Protein AF-A0A9Q8V821-F1 (afdb_monomer_lite)

Sequence (297 aa):
MNLADLRKEIVAWEASATIAFPRIRRYTLTFIDEVLPIWPILSVQQVYAAFMSHYGRLQLGIDDITPEYRIFSYILAIGSLLCHLRNPDEERIEEAHCGHWPIFDAYTRGPLDRIVQIQLLALEYLHSRYTGLNSEPRFMGLARNMQPGNYASWFHTVVLWTCFNLVWDHPGSAPLDLNPQNLPQPQKEYFTAEFGDNAWDKFVARAYNNQQYFNIRSGALMMDDAALLEDAGLDNAWIMHKAGPLDHLQDIAINTPHEPYPSVTLKVAREYVWRCERRLREIQRLDIVNRLFMQPQ

Structure (mmCIF, N/CA/C/O backbone):
data_AF-A0A9Q8V821-F1
#
_entry.id   AF-A0A9Q8V821-F1
#
loop_
_atom_site.group_PDB
_atom_site.id
_atom_site.type_symbol
_atom_site.label_atom_id
_atom_site.label_alt_id
_atom_site.label_comp_id
_atom_site.label_asym_id
_atom_site.label_entity_id
_atom_site.label_seq_id
_atom_site.pdbx_PDB_ins_code
_atom_site.Cartn_x
_atom_site.Cartn_y
_atom_site.Cartn_z
_atom_site.occupancy
_atom_site.B_iso_or_equiv
_atom_site.auth_seq_id
_atom_site.auth_comp_id
_atom_site.auth_asym_id
_atom_site.auth_atom_id
_atom_site.pdbx_PDB_model_num
ATOM 1 N N . MET A 1 1 ? -1.593 -12.095 17.544 1.00 87.00 1 MET A N 1
ATOM 2 C CA . MET A 1 1 ? -2.868 -11.874 16.837 1.00 87.00 1 MET A CA 1
ATOM 3 C C . MET A 1 1 ? -2.538 -11.702 15.372 1.00 87.00 1 MET A C 1
ATOM 5 O O . MET A 1 1 ? -1.619 -10.947 15.081 1.00 87.00 1 MET A O 1
ATOM 9 N N . ASN A 1 2 ? -3.216 -12.428 14.489 1.00 93.44 2 ASN A N 1
ATOM 10 C CA . ASN A 1 2 ? -3.035 -12.295 13.043 1.00 93.44 2 ASN A CA 1
ATOM 11 C C . ASN A 1 2 ? -4.192 -11.497 12.411 1.00 93.44 2 ASN A C 1
ATOM 13 O O . ASN A 1 2 ? -5.162 -11.136 13.081 1.00 93.44 2 ASN A O 1
ATOM 17 N N . LEU A 1 3 ? -4.091 -11.221 11.113 1.00 92.31 3 LEU A N 1
ATOM 18 C CA . LEU A 1 3 ? -5.065 -10.446 10.348 1.00 92.31 3 LEU A CA 1
ATOM 19 C C . LEU A 1 3 ? -6.481 -11.051 10.384 1.00 92.31 3 LEU A C 1
ATOM 21 O O . LEU A 1 3 ? -7.468 -10.322 10.491 1.00 92.31 3 LEU A O 1
ATOM 25 N N . ALA A 1 4 ? -6.590 -12.381 10.327 1.00 93.06 4 ALA A N 1
ATOM 26 C CA . ALA A 1 4 ? -7.875 -13.072 10.372 1.00 93.06 4 ALA A CA 1
ATOM 27 C C . ALA A 1 4 ? -8.534 -12.961 11.756 1.00 93.06 4 ALA A C 1
ATOM 29 O O . ALA A 1 4 ? -9.752 -12.797 11.839 1.00 93.06 4 ALA A O 1
ATOM 30 N N . ASP A 1 5 ? -7.739 -13.018 12.827 1.00 93.88 5 ASP A N 1
ATOM 31 C CA . ASP A 1 5 ? -8.200 -12.806 14.200 1.00 93.88 5 ASP A CA 1
ATOM 32 C C . ASP A 1 5 ? -8.701 -11.369 14.381 1.00 93.88 5 ASP A C 1
ATOM 34 O O . ASP A 1 5 ? -9.829 -11.166 14.822 1.00 93.88 5 ASP A O 1
ATOM 38 N N . LEU A 1 6 ? -7.919 -10.374 13.945 1.00 93.94 6 LEU A N 1
ATOM 39 C CA . LEU A 1 6 ? -8.296 -8.957 14.004 1.00 93.94 6 LEU A CA 1
ATOM 40 C C . LEU A 1 6 ? -9.630 -8.693 13.303 1.00 93.94 6 LEU A C 1
ATOM 42 O O . LEU A 1 6 ? -10.507 -8.010 13.835 1.00 93.94 6 LEU A O 1
ATOM 46 N N . ARG A 1 7 ? -9.794 -9.252 12.102 1.00 94.00 7 ARG A N 1
ATOM 47 C CA . ARG A 1 7 ? -11.035 -9.128 11.341 1.00 94.00 7 ARG A CA 1
ATOM 48 C C . ARG A 1 7 ? -12.221 -9.712 12.110 1.00 94.00 7 ARG A C 1
ATOM 50 O O . ARG A 1 7 ? -13.282 -9.093 12.148 1.00 94.00 7 ARG A O 1
ATOM 57 N N . LYS A 1 8 ? -12.059 -10.894 12.718 1.00 93.00 8 LYS A N 1
ATOM 58 C CA . LYS A 1 8 ? -13.113 -11.532 13.526 1.00 93.00 8 LYS A CA 1
ATOM 59 C C . LYS A 1 8 ? -13.482 -10.683 14.738 1.00 93.00 8 LYS A C 1
ATOM 61 O O . LYS A 1 8 ? -14.671 -10.480 14.958 1.00 93.00 8 LYS A O 1
ATOM 66 N N . GLU A 1 9 ? -12.494 -10.160 15.461 1.00 91.25 9 GLU A N 1
ATOM 67 C CA . GLU A 1 9 ? -12.697 -9.285 16.624 1.00 91.25 9 GLU A CA 1
ATOM 68 C C . GLU A 1 9 ? -13.521 -8.042 16.259 1.00 91.25 9 GLU A C 1
ATOM 70 O O . GLU A 1 9 ? -14.542 -7.755 16.881 1.00 91.25 9 GLU A O 1
ATOM 75 N N . ILE A 1 10 ? -13.148 -7.340 15.183 1.00 89.75 10 ILE A N 1
ATOM 76 C CA . ILE A 1 10 ? -13.851 -6.121 14.751 1.00 89.75 10 ILE A CA 1
ATOM 77 C C . ILE A 1 10 ? -15.278 -6.420 14.267 1.00 89.75 10 ILE A C 1
ATOM 79 O O . ILE A 1 10 ? -16.187 -5.623 14.502 1.00 89.75 10 ILE A O 1
ATOM 83 N N . VAL A 1 11 ? -15.501 -7.560 13.601 1.00 89.25 11 VAL A N 1
ATOM 84 C CA . VAL A 1 11 ? -16.847 -7.991 13.177 1.00 89.25 11 VAL A CA 1
ATOM 85 C C . VAL A 1 11 ? -17.722 -8.350 14.377 1.00 89.25 11 VAL A C 1
ATOM 87 O O . VAL A 1 11 ? -18.888 -7.957 14.408 1.00 89.25 11 VAL A O 1
ATOM 90 N N . ALA A 1 12 ? -17.169 -9.098 15.335 1.00 85.62 12 ALA A N 1
ATOM 91 C CA . ALA A 1 12 ? -17.878 -9.565 16.523 1.00 85.62 12 ALA A CA 1
ATOM 92 C C . ALA A 1 12 ? -18.243 -8.425 17.482 1.00 85.62 12 ALA A C 1
ATOM 94 O O . ALA A 1 12 ? -19.107 -8.602 18.339 1.00 85.62 12 ALA A O 1
ATOM 95 N N . TRP A 1 13 ? -17.614 -7.259 17.332 1.00 79.25 13 TRP A N 1
ATOM 96 C CA . TRP A 1 13 ? -17.868 -6.122 18.197 1.00 79.25 13 TRP A CA 1
ATOM 97 C C . TRP A 1 13 ? -19.287 -5.573 18.012 1.00 79.25 13 TRP A C 1
ATOM 99 O O . TRP A 1 13 ? -19.683 -5.125 16.924 1.00 79.25 13 TRP A O 1
ATOM 109 N N . GLU A 1 14 ? -20.054 -5.614 19.099 1.00 67.25 14 GLU A N 1
ATOM 110 C CA . GLU A 1 14 ? -21.417 -5.103 19.145 1.00 67.25 14 GLU A CA 1
ATOM 111 C C . GLU A 1 14 ? -21.427 -3.577 19.063 1.00 67.25 14 GLU A C 1
ATOM 113 O O . GLU A 1 14 ? -20.542 -2.886 19.576 1.00 67.25 14 GLU A O 1
ATOM 118 N N . ALA A 1 15 ? -22.439 -3.048 18.377 1.00 59.59 15 ALA A N 1
ATOM 119 C CA . ALA A 1 15 ? -22.568 -1.619 18.183 1.00 59.59 15 ALA A CA 1
ATOM 120 C C . ALA A 1 15 ? -22.713 -0.908 19.529 1.00 59.59 15 ALA A C 1
ATOM 122 O O . ALA A 1 15 ? -23.653 -1.166 20.280 1.00 59.59 15 ALA A O 1
ATOM 123 N N . SER A 1 16 ? -21.806 0.030 19.815 1.00 57.59 16 SER A N 1
ATOM 124 C CA . SER A 1 16 ? -22.110 1.039 20.823 1.00 57.59 16 SER A CA 1
ATOM 125 C C . SER A 1 16 ? -23.332 1.838 20.352 1.00 57.59 16 SER A C 1
ATOM 127 O O . SER A 1 16 ? -23.627 1.894 19.157 1.00 57.59 16 SER A O 1
ATOM 129 N N . ALA A 1 17 ? -24.060 2.469 21.274 1.00 52.59 17 ALA A N 1
ATOM 130 C CA . ALA A 1 17 ? -25.279 3.229 20.970 1.00 52.59 17 ALA A CA 1
ATOM 131 C C . ALA A 1 17 ? -25.062 4.454 20.044 1.00 52.59 17 ALA A C 1
ATOM 133 O O . ALA A 1 17 ? -25.971 5.266 19.867 1.00 52.59 17 ALA A O 1
ATOM 134 N N . THR A 1 18 ? -23.868 4.631 19.468 1.00 62.25 18 THR A N 1
ATOM 135 C CA . THR A 1 18 ? -23.554 5.714 18.540 1.00 62.25 18 THR A CA 1
ATOM 136 C C . THR A 1 18 ? -23.903 5.316 17.105 1.00 62.25 18 THR A C 1
ATOM 138 O O . THR A 1 18 ? -23.485 4.285 16.581 1.00 62.25 18 THR A O 1
ATOM 141 N N . ILE A 1 19 ? -24.630 6.201 16.422 1.00 62.78 19 ILE A N 1
ATOM 142 C CA . ILE A 1 19 ? -25.063 6.038 15.021 1.00 62.78 19 ILE A CA 1
ATOM 143 C C . ILE A 1 19 ? -23.863 5.853 14.063 1.00 62.78 19 ILE A C 1
ATOM 145 O O . ILE A 1 19 ? -23.998 5.262 12.996 1.00 62.78 19 ILE A O 1
ATOM 149 N N . ALA A 1 20 ? -22.667 6.307 14.452 1.00 69.94 20 ALA A N 1
ATOM 150 C CA . ALA A 1 20 ? -21.456 6.230 13.637 1.00 69.94 20 ALA A CA 1
ATOM 151 C C . ALA A 1 20 ? -20.717 4.878 13.703 1.00 69.94 20 ALA A C 1
ATOM 153 O O . ALA A 1 20 ? -19.880 4.613 12.838 1.00 69.94 20 ALA A O 1
ATOM 154 N N . PHE A 1 21 ? -20.988 4.016 14.693 1.00 79.31 21 PHE A N 1
ATOM 155 C CA . PHE A 1 21 ? -20.210 2.785 14.883 1.00 79.31 21 PHE A CA 1
ATOM 156 C C . PHE A 1 21 ? -20.262 1.815 13.686 1.00 79.31 21 PHE A C 1
ATOM 158 O O . PHE A 1 21 ? -19.201 1.331 13.282 1.00 79.31 21 PHE A O 1
ATOM 165 N N . PRO A 1 22 ? -21.424 1.553 13.048 1.00 82.25 22 PRO A N 1
ATOM 166 C CA . PRO A 1 22 ? -21.475 0.704 11.857 1.00 82.25 22 PRO A CA 1
ATOM 167 C C . PRO A 1 22 ? -20.574 1.203 10.719 1.00 82.25 22 PRO A C 1
ATOM 169 O O . PRO A 1 22 ? -19.933 0.388 10.055 1.00 82.25 22 PRO A O 1
ATOM 172 N N . ARG A 1 23 ? -20.473 2.528 10.535 1.00 80.62 23 ARG A N 1
ATOM 173 C CA . ARG A 1 23 ? -19.614 3.153 9.517 1.00 80.62 23 ARG A CA 1
ATOM 174 C C . ARG A 1 23 ? -18.138 3.017 9.862 1.00 80.62 23 ARG A C 1
ATOM 176 O O . ARG A 1 23 ? -17.369 2.555 9.028 1.00 80.62 23 ARG A O 1
ATOM 183 N N . ILE A 1 24 ? -17.760 3.336 11.103 1.00 84.75 24 ILE A N 1
ATOM 184 C CA . ILE A 1 24 ? -16.391 3.137 11.610 1.00 84.75 24 ILE A CA 1
ATOM 185 C C . ILE A 1 24 ? -15.957 1.692 11.362 1.00 84.75 24 ILE A C 1
ATOM 187 O O . ILE A 1 24 ? -14.923 1.455 10.744 1.00 84.75 24 ILE A O 1
ATOM 191 N N . ARG A 1 25 ? -16.794 0.727 11.759 1.00 88.00 25 ARG A N 1
ATOM 192 C CA . ARG A 1 25 ? -16.536 -0.698 11.546 1.00 88.00 25 ARG A CA 1
ATOM 193 C C . ARG A 1 25 ? -16.378 -1.031 10.062 1.00 88.00 25 ARG A C 1
ATOM 195 O O . ARG A 1 25 ? -15.414 -1.699 9.704 1.00 88.00 25 ARG A O 1
ATOM 202 N N . ARG A 1 26 ? -17.282 -0.559 9.194 1.00 88.00 26 ARG A N 1
ATOM 203 C CA . ARG A 1 26 ? -17.212 -0.786 7.738 1.00 88.00 26 ARG A CA 1
ATOM 204 C C . ARG A 1 26 ? -15.906 -0.255 7.144 1.00 88.00 26 ARG A C 1
ATOM 206 O O . ARG A 1 26 ? -15.221 -0.992 6.437 1.00 88.00 26 ARG A O 1
ATOM 213 N N . TYR A 1 27 ? -15.534 0.984 7.455 1.00 88.56 27 TYR A N 1
ATOM 214 C CA . TYR A 1 27 ? -14.316 1.605 6.931 1.00 88.56 27 TYR A CA 1
ATOM 215 C C . TYR A 1 27 ? -13.053 0.918 7.459 1.00 88.56 27 TYR A C 1
ATOM 217 O O . TYR A 1 27 ? -12.153 0.613 6.679 1.00 88.56 27 TYR A O 1
ATOM 225 N N . THR A 1 28 ? -13.004 0.585 8.753 1.00 91.06 28 THR A N 1
ATOM 226 C CA . THR A 1 28 ? -11.885 -0.179 9.320 1.00 91.06 28 THR A CA 1
ATOM 227 C C . THR A 1 28 ? -11.753 -1.558 8.670 1.00 91.06 28 THR A C 1
ATOM 229 O O . THR A 1 28 ? -10.648 -1.941 8.295 1.00 91.06 28 THR A O 1
ATOM 232 N N . LEU A 1 29 ? -12.854 -2.293 8.481 1.00 93.31 29 LEU A N 1
ATOM 233 C CA . LEU A 1 29 ? -12.824 -3.601 7.815 1.00 93.31 29 LEU A CA 1
ATOM 234 C C . LEU A 1 29 ? -12.368 -3.492 6.359 1.00 93.31 29 LEU A C 1
ATOM 236 O O . LEU A 1 29 ? -11.561 -4.299 5.916 1.00 93.31 29 LEU A O 1
ATOM 240 N N . THR A 1 30 ? -12.813 -2.461 5.644 1.00 91.56 30 THR A N 1
ATOM 241 C CA . THR A 1 30 ? -12.380 -2.192 4.264 1.00 91.56 30 THR A CA 1
ATOM 242 C C . THR A 1 30 ? -10.870 -1.955 4.202 1.00 91.56 30 THR A C 1
ATOM 244 O O . THR A 1 30 ? -10.175 -2.543 3.377 1.00 91.56 30 THR A O 1
ATOM 247 N N . PHE A 1 31 ? -10.326 -1.159 5.126 1.00 92.94 31 PHE A N 1
ATOM 248 C CA . PHE A 1 31 ? -8.881 -0.961 5.235 1.00 92.94 31 PHE A CA 1
ATOM 249 C C . PHE A 1 31 ? -8.133 -2.274 5.536 1.00 92.94 31 PHE A C 1
ATOM 251 O O . PHE A 1 31 ? -7.111 -2.560 4.913 1.00 92.94 31 PHE A O 1
ATOM 258 N N . ILE A 1 32 ? -8.639 -3.089 6.463 1.00 94.25 32 ILE A N 1
ATOM 259 C CA . ILE A 1 32 ? -8.035 -4.377 6.846 1.00 94.25 32 ILE A CA 1
ATOM 260 C C . ILE A 1 32 ? -8.034 -5.373 5.689 1.00 94.25 32 ILE A C 1
ATOM 262 O O . ILE A 1 32 ? -7.045 -6.075 5.499 1.00 94.25 32 ILE A O 1
ATOM 266 N N . ASP A 1 33 ? -9.125 -5.441 4.933 1.00 91.75 33 ASP A N 1
ATOM 267 C CA . ASP A 1 33 ? -9.301 -6.447 3.888 1.00 91.75 33 ASP A CA 1
ATOM 268 C C . ASP A 1 33 ? -8.560 -6.060 2.592 1.00 91.75 33 ASP A C 1
ATOM 270 O O . ASP A 1 33 ? -8.139 -6.936 1.833 1.00 91.75 33 ASP A O 1
ATOM 274 N N . GLU A 1 34 ? -8.359 -4.763 2.334 1.00 88.94 34 GLU A N 1
ATOM 275 C CA . GLU A 1 34 ? -7.875 -4.283 1.030 1.00 88.94 34 GLU A CA 1
ATOM 276 C C . GLU A 1 34 ? -6.549 -3.545 1.073 1.00 88.94 34 GLU A C 1
ATOM 278 O O . GLU A 1 34 ? -5.759 -3.649 0.138 1.00 88.94 34 GLU A O 1
ATOM 283 N N . VAL A 1 35 ? -6.294 -2.787 2.136 1.00 90.56 35 VAL A N 1
ATOM 284 C CA . VAL A 1 35 ? -5.100 -1.948 2.222 1.00 90.56 35 VAL A CA 1
ATOM 285 C C . VAL A 1 35 ? -3.999 -2.692 2.935 1.00 90.56 35 VAL A C 1
ATOM 287 O O . VAL A 1 35 ? -2.932 -2.891 2.367 1.00 90.56 35 VAL A O 1
ATOM 290 N N . LEU A 1 36 ? -4.268 -3.134 4.160 1.00 92.19 36 LEU A N 1
ATOM 291 C CA . LEU A 1 36 ? -3.271 -3.725 5.044 1.00 92.19 36 LEU A CA 1
ATOM 292 C C . LEU A 1 36 ? -2.519 -4.934 4.445 1.00 92.19 36 LEU A C 1
ATOM 294 O O . LEU A 1 36 ? -1.307 -5.010 4.641 1.00 92.19 36 LEU A O 1
ATOM 298 N N . PRO A 1 37 ? -3.153 -5.843 3.671 1.00 88.88 37 PRO A N 1
ATOM 299 C CA . PRO A 1 37 ? -2.464 -6.989 3.074 1.00 88.88 37 PRO A CA 1
ATOM 300 C C . PRO A 1 37 ? -1.569 -6.606 1.890 1.00 88.88 37 PRO A C 1
ATOM 302 O O . PRO A 1 37 ? -0.683 -7.371 1.519 1.00 88.88 37 PRO A O 1
ATOM 305 N N . ILE A 1 38 ? -1.837 -5.461 1.254 1.00 86.19 38 ILE A N 1
ATOM 306 C CA . ILE A 1 38 ? -1.097 -4.966 0.083 1.00 86.19 38 ILE A CA 1
ATOM 307 C C . ILE A 1 38 ? 0.001 -3.993 0.525 1.00 86.19 38 ILE A C 1
ATOM 309 O O . ILE A 1 38 ? 1.117 -4.020 0.008 1.00 86.19 38 ILE A O 1
ATOM 313 N N . TRP A 1 39 ? -0.319 -3.159 1.510 1.00 90.69 39 TRP A N 1
ATOM 314 C CA . TRP A 1 39 ? 0.517 -2.112 2.075 1.00 90.69 39 TRP A CA 1
ATOM 315 C C . TRP A 1 39 ? 0.624 -2.322 3.594 1.00 90.69 39 TRP A C 1
ATOM 317 O O . TRP A 1 39 ? -0.070 -1.638 4.356 1.00 90.69 39 TRP A O 1
ATOM 327 N N . PRO A 1 40 ? 1.480 -3.253 4.060 1.00 92.00 40 PRO A N 1
ATOM 328 C CA . PRO A 1 40 ? 1.655 -3.579 5.478 1.00 92.00 40 PRO A CA 1
ATOM 329 C C . PRO A 1 40 ? 2.453 -2.487 6.218 1.00 92.00 40 PRO A C 1
ATOM 331 O O . PRO A 1 40 ? 3.529 -2.711 6.765 1.00 92.00 40 PRO A O 1
ATOM 334 N N . ILE A 1 41 ? 1.917 -1.263 6.214 1.00 91.50 41 ILE A N 1
ATOM 335 C CA . ILE A 1 41 ? 2.483 -0.073 6.864 1.00 91.50 41 ILE A CA 1
ATOM 336 C C . ILE A 1 41 ? 2.295 -0.159 8.382 1.00 91.50 41 ILE A C 1
ATOM 338 O O . ILE A 1 41 ? 3.109 0.362 9.138 1.00 91.50 41 ILE A O 1
ATOM 342 N N . LEU A 1 42 ? 1.227 -0.816 8.837 1.00 92.94 42 LEU A N 1
ATOM 343 C CA . LEU A 1 42 ? 0.860 -0.963 10.244 1.00 92.94 42 LEU A CA 1
ATOM 344 C C . LEU A 1 42 ? 0.870 -2.435 10.638 1.00 92.94 42 LEU A C 1
ATOM 346 O O . LEU A 1 42 ? 0.522 -3.294 9.831 1.00 92.94 42 LEU A O 1
ATOM 350 N N . SER A 1 43 ? 1.243 -2.725 11.880 1.00 91.88 43 SER A N 1
ATOM 351 C CA . SER A 1 43 ? 1.057 -4.064 12.427 1.00 91.88 43 SER A CA 1
ATOM 352 C C . SER A 1 43 ? -0.423 -4.290 12.745 1.00 91.88 43 SER A C 1
ATOM 354 O O . SER A 1 43 ? -1.173 -3.357 13.053 1.00 91.88 43 SER A O 1
ATOM 356 N N . VAL A 1 44 ? -0.856 -5.544 12.720 1.00 92.12 44 VAL A N 1
ATOM 357 C CA . VAL A 1 44 ? -2.194 -5.980 13.135 1.00 92.12 44 VAL A CA 1
ATOM 358 C C . VAL A 1 44 ? -2.497 -5.499 14.558 1.00 92.12 44 VAL A C 1
ATOM 360 O O . VAL A 1 44 ? -3.600 -5.033 14.848 1.00 92.12 44 VAL A O 1
ATOM 363 N N . GLN A 1 45 ? -1.494 -5.530 15.440 1.00 89.56 45 GLN A N 1
ATOM 364 C CA . GLN A 1 45 ? -1.628 -5.033 16.807 1.00 89.56 45 GLN A CA 1
ATOM 365 C C . GLN A 1 45 ? -1.817 -3.510 16.865 1.00 89.56 45 GLN A C 1
ATOM 367 O O . GLN A 1 45 ? -2.610 -3.034 17.677 1.00 89.56 45 GLN A O 1
ATOM 372 N N . GLN A 1 46 ? -1.119 -2.745 16.018 1.00 91.12 46 GLN A N 1
ATOM 373 C CA . GLN A 1 46 ? -1.295 -1.291 15.933 1.00 91.12 46 GLN A CA 1
ATOM 374 C C . GLN A 1 46 ? -2.714 -0.936 15.478 1.00 91.12 46 GLN A C 1
ATOM 376 O O . GLN A 1 46 ? -3.338 -0.058 16.073 1.00 91.12 46 GLN A O 1
ATOM 381 N N . VAL A 1 47 ? -3.249 -1.645 14.479 1.00 91.75 47 VAL A N 1
ATOM 382 C CA . VAL A 1 47 ? -4.623 -1.432 13.992 1.00 91.75 47 VAL A CA 1
ATOM 383 C C . VAL A 1 47 ? -5.644 -1.731 15.085 1.00 91.75 47 VAL A C 1
ATOM 385 O O . VAL A 1 47 ? -6.529 -0.914 15.335 1.00 91.75 47 VAL A O 1
ATOM 388 N N . TYR A 1 48 ? -5.490 -2.856 15.785 1.00 90.12 48 TYR A N 1
ATOM 389 C CA . TYR A 1 48 ? -6.356 -3.203 16.909 1.00 90.12 48 TYR A CA 1
ATOM 390 C C . TYR A 1 48 ? -6.312 -2.158 18.023 1.00 90.12 48 TYR A C 1
ATOM 392 O O . TYR A 1 48 ? -7.355 -1.684 18.464 1.00 90.12 48 TYR A O 1
ATOM 400 N N . ALA A 1 49 ? -5.114 -1.760 18.458 1.00 87.06 49 ALA A N 1
ATOM 401 C CA . ALA A 1 49 ? -4.946 -0.782 19.527 1.00 87.06 49 ALA A CA 1
ATOM 402 C C . ALA A 1 49 ? -5.559 0.578 19.159 1.00 87.06 49 ALA A C 1
ATOM 404 O O . ALA A 1 49 ? -6.253 1.181 19.981 1.00 87.06 49 ALA A O 1
ATOM 405 N N . ALA A 1 50 ? -5.352 1.032 17.920 1.00 86.12 50 ALA A N 1
ATOM 406 C CA . ALA A 1 50 ? -5.924 2.270 17.406 1.00 86.12 50 ALA A CA 1
ATOM 407 C C . ALA A 1 50 ? -7.459 2.203 17.367 1.00 86.12 50 ALA A C 1
ATOM 409 O O . ALA A 1 50 ? -8.124 3.110 17.872 1.00 86.12 50 ALA A O 1
ATOM 410 N N . PHE A 1 51 ? -8.023 1.105 16.848 1.00 86.94 51 PHE A N 1
ATOM 411 C CA . PHE A 1 51 ? -9.469 0.883 16.834 1.00 86.94 51 PHE A CA 1
ATOM 412 C C . PHE A 1 51 ? -10.037 0.905 18.253 1.00 86.94 51 PHE A C 1
ATOM 414 O O . PHE A 1 51 ? -10.881 1.742 18.555 1.00 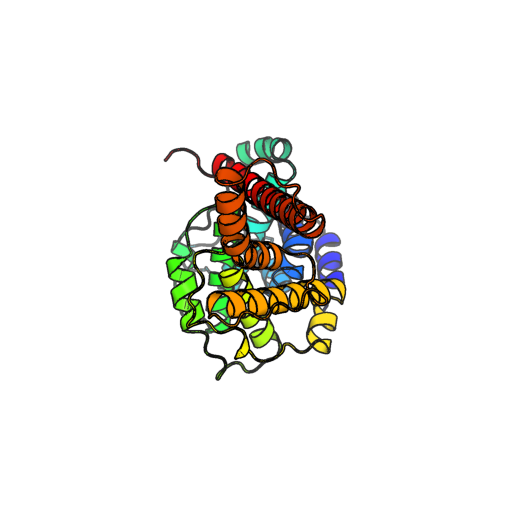86.94 51 PHE A O 1
ATOM 421 N N . MET A 1 52 ? -9.514 0.063 19.148 1.00 84.44 52 MET A N 1
ATOM 422 C CA . MET A 1 52 ? -9.993 -0.090 20.525 1.00 84.44 52 MET A CA 1
ATOM 423 C C . MET A 1 52 ? -9.929 1.198 21.347 1.00 84.44 52 MET A C 1
ATOM 425 O O . MET A 1 52 ? -10.799 1.443 22.182 1.00 84.44 52 MET A O 1
ATOM 429 N N . SER A 1 53 ? -8.926 2.037 21.099 1.00 81.50 53 SER A N 1
ATOM 430 C CA . SER A 1 53 ? -8.737 3.287 21.839 1.00 81.50 53 SER A CA 1
ATOM 431 C C . SER A 1 53 ? -9.668 4.409 21.368 1.00 81.50 53 SER A C 1
ATOM 433 O O . SER A 1 53 ? -9.985 5.310 22.151 1.00 81.50 53 SER A O 1
ATOM 435 N N . HIS A 1 54 ? -10.116 4.374 20.105 1.00 78.25 54 HIS A N 1
ATOM 436 C CA . HIS A 1 54 ? -10.715 5.544 19.454 1.00 78.25 54 HIS A CA 1
ATOM 437 C C . HIS A 1 54 ? -12.060 5.306 18.754 1.00 78.25 54 HIS A C 1
ATOM 439 O O . HIS A 1 54 ? -12.716 6.285 18.407 1.00 78.25 54 HIS A O 1
ATOM 445 N N . TYR A 1 55 ? -12.557 4.069 18.637 1.00 76.38 55 TYR A N 1
ATOM 446 C CA . TYR A 1 55 ? -13.847 3.786 17.983 1.00 76.38 55 TYR A CA 1
ATOM 447 C C . TYR A 1 55 ? -15.043 4.542 18.598 1.00 76.38 55 TYR A C 1
ATOM 449 O O . TYR A 1 55 ? -16.014 4.837 17.908 1.00 76.38 55 TYR A O 1
ATOM 457 N N . GLY A 1 56 ? -14.987 4.856 19.897 1.00 70.94 56 GLY A N 1
ATOM 458 C CA . GLY A 1 56 ? -16.012 5.631 20.608 1.00 70.94 56 GLY A CA 1
ATOM 459 C C . GLY A 1 56 ? -15.732 7.136 20.697 1.00 70.94 56 GLY A C 1
ATOM 460 O O . GLY A 1 56 ? -16.533 7.865 21.276 1.00 70.94 56 GLY A O 1
ATOM 461 N N . ARG A 1 57 ? -14.597 7.612 20.171 1.00 67.69 57 ARG A N 1
ATOM 462 C CA . ARG A 1 57 ? -14.111 8.992 20.323 1.00 67.69 57 ARG A CA 1
ATOM 463 C C . ARG A 1 57 ? -14.045 9.674 18.959 1.00 67.69 57 ARG A C 1
ATOM 465 O O . ARG A 1 57 ? -12.997 9.731 18.332 1.00 67.69 57 ARG A O 1
ATOM 472 N N . LEU A 1 58 ? -15.191 10.183 18.509 1.00 60.66 58 LEU A N 1
ATOM 473 C CA . LEU A 1 58 ? -15.342 10.820 17.193 1.00 60.66 58 LEU A CA 1
ATOM 474 C C . LEU A 1 58 ? -14.782 12.251 17.133 1.00 60.66 58 LEU A C 1
ATOM 476 O O . LEU A 1 58 ? -14.586 12.782 16.046 1.00 60.66 58 LEU A O 1
ATOM 480 N N . GLN A 1 59 ? -14.550 12.893 18.280 1.00 60.53 59 GLN A N 1
ATOM 481 C CA . GLN A 1 59 ? -13.999 14.244 18.365 1.00 60.53 59 GLN A CA 1
ATOM 482 C C . GLN A 1 59 ? -13.012 14.308 19.531 1.00 60.53 59 GLN A C 1
ATOM 484 O O . GLN A 1 59 ? -13.389 14.080 20.680 1.00 60.53 59 GLN A O 1
ATOM 489 N N . LEU A 1 60 ? -11.750 14.603 19.225 1.00 54.97 60 LEU A N 1
ATOM 490 C CA . LEU A 1 60 ? -10.734 14.971 20.210 1.00 54.97 60 LEU A CA 1
ATOM 491 C C . LEU A 1 60 ? -10.412 16.459 20.064 1.00 54.97 60 LEU A C 1
ATOM 493 O O . LEU A 1 60 ? -10.458 17.002 18.957 1.00 54.97 60 LEU A O 1
ATOM 497 N N . GLY A 1 61 ? -10.074 17.111 21.178 1.00 55.81 61 GLY A N 1
ATOM 498 C CA . GLY A 1 61 ? -9.477 18.443 21.142 1.00 55.81 61 GLY A CA 1
ATOM 499 C C . GLY A 1 61 ? -8.131 18.413 20.412 1.00 55.81 61 GLY A C 1
ATOM 500 O O . GLY A 1 61 ? -7.458 17.383 20.378 1.00 55.81 61 GLY A O 1
ATOM 501 N N . ILE A 1 62 ? -7.727 19.543 19.824 1.00 59.12 62 ILE A N 1
ATOM 502 C CA . ILE A 1 62 ? -6.455 19.665 19.083 1.00 59.12 62 ILE A CA 1
ATOM 503 C C . ILE A 1 62 ? -5.249 19.330 19.983 1.00 59.12 62 ILE A C 1
ATOM 505 O O . ILE A 1 62 ? -4.248 18.801 19.510 1.00 59.12 62 ILE A O 1
ATOM 509 N N . ASP A 1 63 ? -5.354 19.555 21.289 1.00 57.88 63 ASP A N 1
ATOM 510 C CA . ASP A 1 63 ? -4.264 19.286 22.230 1.00 57.88 63 ASP A CA 1
ATOM 511 C C . ASP A 1 63 ? -4.132 17.795 22.619 1.00 57.88 63 ASP A C 1
ATOM 513 O O . ASP A 1 63 ? -3.101 17.394 23.153 1.00 57.88 63 ASP A O 1
ATOM 517 N N . ASP A 1 64 ? -5.116 16.948 22.281 1.00 64.94 64 ASP A N 1
ATOM 518 C CA . ASP A 1 64 ? -5.191 15.530 22.686 1.00 64.94 64 ASP A CA 1
ATOM 519 C C . ASP A 1 64 ? -4.880 14.541 21.542 1.00 64.94 64 ASP A C 1
ATOM 521 O O . ASP A 1 64 ? -5.173 13.343 21.621 1.00 64.94 64 ASP A O 1
ATOM 525 N N . ILE A 1 65 ? -4.305 15.024 20.437 1.00 72.12 65 ILE A N 1
ATOM 526 C CA . ILE A 1 65 ? -4.054 14.206 19.246 1.00 72.12 65 ILE A CA 1
ATOM 527 C C . ILE A 1 65 ? -2.834 13.301 19.462 1.00 72.12 65 ILE A C 1
ATOM 529 O O . ILE A 1 65 ? -1.692 13.685 19.178 1.00 72.12 65 ILE A O 1
ATOM 533 N N . THR A 1 66 ? -3.087 12.052 19.844 1.00 77.75 66 THR A N 1
ATOM 534 C CA . THR A 1 66 ? -2.058 11.010 19.915 1.00 77.75 66 THR A CA 1
ATOM 535 C C . THR A 1 66 ? -1.708 10.436 18.531 1.00 77.75 66 THR A C 1
ATOM 537 O O . THR A 1 66 ? -2.500 10.543 17.585 1.00 77.75 66 THR A O 1
ATOM 540 N N . PRO A 1 67 ? -0.531 9.805 18.366 1.00 78.06 67 PRO A N 1
ATOM 541 C CA . PRO A 1 67 ? -0.171 9.113 17.127 1.00 78.06 67 PRO A CA 1
ATOM 542 C C . PRO A 1 67 ? -1.155 7.995 16.760 1.00 78.06 67 PRO A C 1
ATOM 544 O O . PRO A 1 67 ? -1.487 7.822 15.589 1.00 78.06 67 PRO A O 1
ATOM 547 N N . GLU A 1 68 ? -1.676 7.280 17.755 1.00 81.56 68 GLU A N 1
ATOM 548 C CA . GLU A 1 68 ? -2.664 6.211 17.589 1.00 81.56 68 GLU A CA 1
ATOM 549 C C . GLU A 1 68 ? -3.982 6.751 17.031 1.00 81.56 68 GLU A C 1
ATOM 551 O O . GLU A 1 68 ? -4.574 6.132 16.146 1.00 81.56 68 GLU A O 1
ATOM 556 N N . TYR A 1 69 ? -4.411 7.938 17.473 1.00 82.50 69 TYR A N 1
ATOM 557 C CA . TYR A 1 69 ? -5.591 8.595 16.917 1.00 82.50 69 TYR A CA 1
ATOM 558 C C . TYR A 1 69 ? -5.384 9.012 15.457 1.00 82.50 69 TYR A C 1
ATOM 560 O O . TYR A 1 69 ? -6.301 8.910 14.640 1.00 82.50 69 TYR A O 1
ATOM 568 N N . ARG A 1 70 ? -4.173 9.453 15.096 1.00 80.19 70 ARG A N 1
ATOM 569 C CA . ARG A 1 70 ? -3.832 9.789 13.701 1.00 80.19 70 ARG A CA 1
ATOM 570 C C . ARG A 1 70 ? -3.873 8.550 12.818 1.00 80.19 70 ARG A C 1
ATOM 572 O O . ARG A 1 70 ? -4.480 8.589 11.753 1.00 80.19 70 ARG A O 1
ATOM 579 N N . ILE A 1 71 ? -3.280 7.449 13.282 1.00 86.19 71 ILE A N 1
ATOM 580 C CA . ILE A 1 71 ? -3.355 6.143 12.616 1.00 86.19 71 ILE A CA 1
ATOM 581 C C . ILE A 1 71 ? -4.821 5.743 12.424 1.00 86.19 71 ILE A C 1
ATOM 583 O O . ILE A 1 71 ? -5.224 5.428 11.307 1.00 86.19 71 ILE A O 1
ATOM 587 N N . PHE A 1 72 ? -5.629 5.819 13.483 1.00 86.69 72 PHE A N 1
ATOM 588 C CA . PHE A 1 72 ? -7.059 5.525 13.424 1.00 86.69 72 PHE A CA 1
ATOM 589 C C . PHE A 1 72 ? -7.790 6.393 12.390 1.00 86.69 72 PHE A C 1
ATOM 591 O O . PHE A 1 72 ? -8.534 5.875 11.561 1.00 86.69 72 PHE A O 1
ATOM 598 N N . SER A 1 73 ? -7.523 7.699 12.378 1.00 83.31 73 SER A N 1
ATOM 599 C CA . SER A 1 73 ? -8.124 8.640 11.427 1.00 83.31 73 SER A CA 1
ATOM 600 C C . SER A 1 73 ? -7.752 8.310 9.978 1.00 83.31 73 SER A C 1
ATOM 602 O O . SER A 1 73 ? -8.627 8.301 9.115 1.00 83.31 73 SER A O 1
ATOM 604 N N . TYR A 1 74 ? -6.488 7.964 9.704 1.00 86.00 74 TYR A N 1
ATOM 605 C CA . TYR A 1 74 ? -6.055 7.523 8.372 1.00 86.00 74 TYR A CA 1
ATOM 606 C C . TYR A 1 74 ? -6.693 6.197 7.951 1.00 86.00 74 TYR A C 1
ATOM 608 O O . TYR A 1 74 ? -7.106 6.068 6.800 1.00 86.00 74 TYR A O 1
ATOM 616 N N . ILE A 1 75 ? -6.816 5.231 8.870 1.00 89.25 75 ILE A N 1
ATOM 617 C CA . ILE A 1 75 ? -7.520 3.964 8.617 1.00 89.25 75 ILE A CA 1
ATOM 618 C C . ILE A 1 75 ? -8.953 4.249 8.155 1.00 89.25 75 ILE A C 1
ATOM 620 O O . ILE A 1 75 ? -9.394 3.706 7.141 1.00 89.25 75 ILE A O 1
ATOM 624 N N . LEU A 1 76 ? -9.671 5.125 8.867 1.00 86.38 76 LEU A N 1
ATOM 625 C CA . LEU A 1 76 ? -11.043 5.485 8.514 1.00 86.38 76 LEU A CA 1
ATOM 626 C C . LEU A 1 76 ? -11.129 6.257 7.203 1.00 86.38 76 LEU A C 1
ATOM 628 O O . LEU A 1 76 ? -11.985 5.942 6.383 1.00 86.38 76 LEU A O 1
ATOM 632 N N . ALA A 1 77 ? -10.254 7.235 6.986 1.00 80.38 77 ALA A N 1
ATOM 633 C CA . ALA A 1 77 ? -10.273 8.042 5.775 1.00 80.38 77 ALA A CA 1
ATOM 634 C C . ALA A 1 77 ? -9.998 7.192 4.527 1.00 80.38 77 ALA A C 1
ATOM 636 O O . ALA A 1 77 ? -10.781 7.217 3.582 1.00 80.38 77 ALA A O 1
ATOM 637 N N . ILE A 1 78 ? -8.948 6.365 4.545 1.00 85.56 78 ILE A N 1
ATOM 638 C CA . ILE A 1 78 ? -8.618 5.477 3.421 1.00 85.56 78 ILE A CA 1
ATOM 639 C C . ILE A 1 78 ? -9.719 4.427 3.217 1.00 85.56 78 ILE A C 1
ATOM 641 O O . ILE A 1 78 ? -10.148 4.198 2.088 1.00 85.56 78 ILE A O 1
ATOM 645 N N . GLY A 1 79 ? -10.214 3.811 4.296 1.00 87.06 79 GLY A N 1
ATOM 646 C CA . GLY A 1 79 ? -11.314 2.848 4.218 1.00 87.06 79 GLY A CA 1
ATOM 647 C C . GLY A 1 79 ? -12.598 3.457 3.649 1.00 87.06 79 GLY A C 1
ATOM 648 O O . GLY A 1 79 ? -13.265 2.833 2.825 1.00 87.06 79 GLY A O 1
ATOM 649 N N . SER A 1 80 ? -12.912 4.696 4.033 1.00 82.12 80 SER A N 1
ATOM 650 C CA . SER A 1 80 ? -14.032 5.467 3.490 1.00 82.12 80 SER A CA 1
ATOM 651 C C . SER A 1 80 ? -13.859 5.712 1.995 1.00 82.12 80 SER A C 1
ATOM 653 O O . SER A 1 80 ? -14.772 5.406 1.232 1.00 82.12 80 SER A O 1
ATOM 655 N N . LEU A 1 81 ? -12.689 6.191 1.555 1.00 78.00 81 LEU A N 1
ATOM 656 C CA . LEU A 1 81 ? -12.397 6.415 0.133 1.00 78.00 81 LEU A CA 1
ATOM 657 C C . LEU A 1 81 ? -12.606 5.149 -0.703 1.00 78.00 81 LEU A C 1
ATOM 659 O O . LEU A 1 81 ? -13.235 5.204 -1.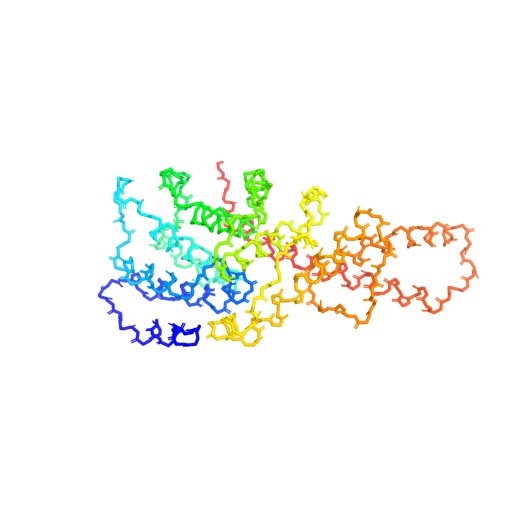757 1.00 78.00 81 LEU A O 1
ATOM 663 N N . LEU A 1 82 ? -12.127 4.001 -0.219 1.00 79.31 82 LEU A N 1
ATOM 664 C CA . LEU A 1 82 ? -12.299 2.719 -0.904 1.00 79.31 82 LEU A CA 1
ATOM 665 C C . LEU A 1 82 ? -13.765 2.266 -0.967 1.00 79.31 82 LEU A C 1
ATOM 667 O O . LEU A 1 82 ? -14.185 1.705 -1.981 1.00 79.31 82 LEU A O 1
ATOM 671 N N . CYS A 1 83 ? -14.563 2.544 0.068 1.00 81.00 83 CYS A N 1
ATOM 672 C CA . CYS A 1 83 ? -16.008 2.299 0.024 1.00 81.00 83 CYS A CA 1
ATOM 673 C C . CYS A 1 83 ? -16.689 3.157 -1.055 1.00 81.00 83 CYS A C 1
ATOM 675 O O . CYS A 1 83 ? -17.427 2.619 -1.882 1.00 81.00 83 CYS A O 1
ATOM 677 N N . HIS A 1 84 ? -16.375 4.458 -1.112 1.00 73.69 84 HIS A N 1
ATOM 678 C CA . HIS A 1 84 ? -16.927 5.382 -2.115 1.00 73.69 84 HIS A CA 1
ATOM 679 C C . HIS A 1 84 ? -16.520 4.984 -3.541 1.00 73.69 84 HIS A C 1
ATOM 681 O O . HIS A 1 84 ? -17.322 5.056 -4.467 1.00 73.69 84 HIS A O 1
ATOM 687 N N . LEU A 1 85 ? -15.286 4.505 -3.711 1.00 67.81 85 LEU A N 1
ATOM 688 C CA . LEU A 1 85 ? -14.758 3.981 -4.972 1.00 67.81 85 LEU A CA 1
ATOM 689 C C . LEU A 1 85 ? -15.561 2.801 -5.529 1.00 67.81 85 LEU A C 1
ATOM 691 O O . LEU A 1 85 ? -15.632 2.619 -6.745 1.00 67.81 85 LEU A O 1
ATOM 695 N N . ARG A 1 86 ? -16.128 1.974 -4.647 1.00 72.00 86 ARG A N 1
ATOM 696 C CA . ARG A 1 86 ? -16.909 0.793 -5.028 1.00 72.00 86 ARG A CA 1
ATOM 697 C C . ARG A 1 86 ? -18.363 1.139 -5.307 1.00 72.00 86 ARG A C 1
ATOM 699 O O . ARG A 1 86 ? -18.883 0.711 -6.332 1.00 72.00 86 ARG A O 1
ATOM 706 N N . ASN A 1 87 ? -18.977 1.921 -4.419 1.00 70.00 87 ASN A N 1
ATOM 707 C CA . ASN A 1 87 ? -20.402 2.243 -4.452 1.00 70.00 87 ASN A CA 1
ATOM 708 C C . ASN A 1 87 ? -20.623 3.762 -4.300 1.00 70.00 87 ASN A C 1
ATOM 710 O O . ASN A 1 87 ? -21.061 4.219 -3.241 1.00 70.00 87 ASN A O 1
ATOM 714 N N . PRO A 1 88 ? -20.354 4.562 -5.349 1.00 62.03 88 PRO A N 1
ATOM 715 C CA . PRO A 1 88 ? -20.455 6.021 -5.271 1.00 62.03 88 PRO A CA 1
ATOM 716 C C . PRO A 1 88 ? -21.881 6.524 -4.973 1.00 62.03 88 PRO A C 1
ATOM 718 O O . PRO A 1 88 ? -22.046 7.576 -4.359 1.00 62.03 88 PRO A O 1
ATOM 721 N N . ASP A 1 89 ? -22.916 5.771 -5.360 1.00 57.56 89 ASP A N 1
ATOM 722 C CA . ASP A 1 89 ? -24.319 6.147 -5.130 1.00 57.56 89 ASP A CA 1
ATOM 723 C C . ASP A 1 89 ? -24.791 5.889 -3.687 1.00 57.56 89 ASP A C 1
ATOM 725 O O . ASP A 1 89 ? -25.649 6.610 -3.179 1.00 57.56 89 ASP A O 1
ATOM 729 N N . GLU A 1 90 ? -24.226 4.882 -3.014 1.00 60.81 90 GLU A N 1
ATOM 730 C CA . GLU A 1 90 ? -24.596 4.496 -1.645 1.00 60.81 90 GLU A CA 1
ATOM 731 C C . GLU A 1 90 ? -24.021 5.488 -0.623 1.00 60.81 90 GLU A C 1
ATOM 733 O O . GLU A 1 90 ? -24.699 5.886 0.324 1.00 60.81 90 GLU A O 1
ATOM 738 N N . GLU A 1 91 ? -22.802 5.974 -0.866 1.00 58.03 91 GLU A N 1
ATOM 739 C CA . GLU A 1 91 ? -22.135 6.929 0.022 1.00 58.03 91 GLU A CA 1
ATOM 740 C C . GLU A 1 91 ? -22.583 8.382 -0.203 1.00 58.03 91 GLU A C 1
ATOM 742 O O . GLU A 1 91 ? -22.581 9.155 0.747 1.00 58.03 91 GLU A O 1
ATOM 747 N N . ARG A 1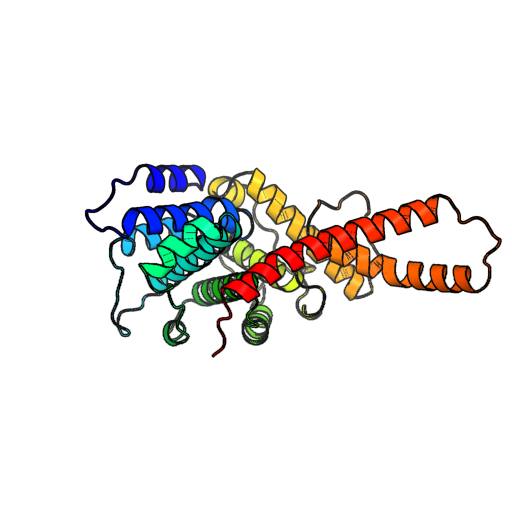 92 ? -23.081 8.765 -1.390 1.00 51.91 92 ARG A N 1
ATOM 748 C CA . ARG A 1 92 ? -23.679 10.101 -1.618 1.00 51.91 92 ARG A CA 1
ATOM 749 C C . ARG A 1 92 ? -24.852 10.402 -0.677 1.00 51.91 92 ARG A C 1
ATOM 751 O O . ARG A 1 92 ? -25.073 11.549 -0.289 1.00 51.91 92 ARG A O 1
ATOM 758 N N . ILE A 1 93 ? -25.610 9.366 -0.317 1.00 49.00 93 ILE A N 1
ATOM 759 C CA . ILE A 1 93 ? -26.706 9.452 0.656 1.00 49.00 93 ILE A CA 1
ATOM 760 C C . ILE A 1 93 ? -26.142 9.624 2.078 1.00 49.00 93 ILE A C 1
ATOM 762 O O . ILE A 1 93 ? -26.731 10.334 2.890 1.00 49.00 93 ILE A O 1
ATOM 766 N N . GLU A 1 94 ? -24.979 9.040 2.380 1.00 48.12 94 GLU A N 1
ATOM 767 C CA . GLU A 1 94 ? -24.310 9.162 3.680 1.00 48.12 94 GLU A CA 1
ATOM 768 C C . GLU A 1 94 ? -23.520 10.480 3.848 1.00 48.12 94 GLU A C 1
ATOM 770 O O . GLU A 1 94 ? -23.525 11.050 4.943 1.00 48.12 94 GLU A O 1
ATOM 775 N N . GLU A 1 95 ? -22.906 11.011 2.783 1.00 46.94 95 GLU A N 1
ATOM 776 C CA . GLU A 1 95 ? -22.232 12.324 2.724 1.00 46.94 95 GLU A CA 1
ATOM 777 C C . GLU A 1 95 ? -23.188 13.468 3.083 1.00 46.94 95 GLU A C 1
ATOM 779 O O . GLU A 1 95 ? -22.833 14.363 3.852 1.00 46.94 95 GLU A O 1
ATOM 784 N N . ALA A 1 96 ? -24.436 13.408 2.600 1.00 41.31 96 ALA A N 1
ATOM 785 C CA . ALA A 1 96 ? -25.477 14.382 2.934 1.00 41.31 96 ALA A CA 1
ATOM 786 C C . ALA A 1 96 ? -25.805 14.422 4.441 1.00 41.31 96 ALA A C 1
ATOM 788 O O . ALA A 1 96 ? -26.360 15.408 4.933 1.00 41.31 96 ALA A O 1
ATOM 789 N N . HIS A 1 97 ? -25.450 13.369 5.185 1.00 34.91 97 HIS A N 1
ATOM 790 C CA . HIS A 1 97 ? -25.711 13.242 6.614 1.00 34.91 97 HIS A CA 1
ATOM 791 C C . HIS A 1 97 ? -24.477 13.439 7.501 1.00 34.91 97 HIS A C 1
ATOM 793 O O . HIS A 1 97 ? -24.646 13.647 8.704 1.00 34.91 97 HIS A O 1
ATOM 799 N N . CYS A 1 98 ? -23.253 13.394 6.969 1.00 37.09 98 CYS A N 1
ATOM 800 C CA . CYS A 1 98 ? -22.025 13.485 7.760 1.00 37.09 98 CYS A CA 1
ATOM 801 C C . CYS A 1 98 ? -20.869 14.050 6.928 1.00 37.09 98 CYS A C 1
ATOM 803 O O . CYS A 1 98 ? -20.405 13.398 5.996 1.00 37.09 98 CYS A O 1
ATOM 805 N N . GLY A 1 99 ? -20.352 15.217 7.328 1.00 40.31 99 GLY A N 1
ATOM 806 C CA . GLY A 1 99 ? -19.155 15.808 6.731 1.00 40.31 99 GLY A CA 1
ATOM 807 C C . GLY A 1 99 ? -17.983 14.824 6.710 1.00 40.31 99 GLY A C 1
ATOM 808 O O . GLY A 1 99 ? -17.750 14.103 7.683 1.00 40.31 99 GLY A O 1
ATOM 809 N N . HIS A 1 100 ? -17.278 14.786 5.579 1.00 44.66 100 HIS A N 1
ATOM 810 C CA . HIS A 1 100 ? -16.069 13.994 5.376 1.00 44.66 100 HIS A CA 1
ATOM 811 C C . HIS A 1 100 ? -15.119 14.125 6.566 1.00 44.66 100 HIS A C 1
ATOM 813 O O . HIS A 1 100 ? -14.929 15.231 7.065 1.00 44.66 100 HIS A O 1
ATOM 819 N N . TRP A 1 101 ? -14.509 13.016 6.996 1.00 52.75 101 TRP A N 1
ATOM 820 C CA . TRP A 1 101 ? -13.441 13.022 7.995 1.00 52.75 101 TRP A CA 1
ATOM 821 C C . TRP A 1 101 ? -12.269 13.846 7.461 1.00 52.75 101 TRP A C 1
ATOM 823 O O . TRP A 1 101 ? -11.545 13.359 6.590 1.00 52.75 101 TRP A O 1
ATOM 833 N N . PRO A 1 102 ? -12.068 15.093 7.916 1.00 46.03 102 PRO A N 1
ATOM 834 C CA . PRO A 1 102 ? -11.054 15.931 7.323 1.00 46.03 102 PRO A CA 1
ATOM 835 C C . PRO A 1 102 ? -9.729 15.495 7.931 1.00 46.03 102 PRO A C 1
ATOM 837 O O . PRO A 1 102 ? -9.505 15.627 9.138 1.00 46.03 102 PRO A O 1
ATOM 840 N N . ILE A 1 103 ? -8.831 14.977 7.099 1.00 47.44 103 ILE A N 1
ATOM 841 C CA . ILE A 1 103 ? -7.427 14.866 7.481 1.00 47.44 103 ILE A CA 1
ATOM 842 C C . ILE A 1 103 ? -6.871 16.291 7.466 1.00 47.44 103 ILE A C 1
ATOM 844 O O . ILE A 1 103 ? -6.350 16.763 6.461 1.00 47.44 103 ILE A O 1
ATOM 848 N N . PHE A 1 104 ? -7.069 17.030 8.558 1.00 47.66 104 PHE A N 1
ATOM 849 C CA . PHE A 1 104 ? -6.503 18.366 8.694 1.00 47.66 104 PHE A CA 1
ATOM 850 C C . PHE A 1 104 ? -4.978 18.264 8.852 1.00 47.66 104 PHE A C 1
ATOM 852 O O . PHE A 1 104 ? -4.477 17.551 9.721 1.00 47.66 104 PHE A O 1
ATOM 859 N N . ASP A 1 105 ? -4.231 19.062 8.086 1.00 38.47 105 ASP A N 1
ATOM 860 C CA . ASP A 1 105 ? -2.771 19.259 8.202 1.00 38.47 105 ASP A CA 1
ATOM 861 C C . ASP A 1 105 ? -2.279 19.508 9.654 1.00 38.47 105 ASP A C 1
ATOM 863 O O . ASP A 1 105 ? -1.100 19.321 9.968 1.00 38.47 105 ASP A O 1
ATOM 867 N N . ALA A 1 106 ? -3.177 19.909 10.565 1.00 37.34 106 ALA A N 1
ATOM 868 C CA . ALA A 1 106 ? -2.924 20.099 11.994 1.00 37.34 106 ALA A CA 1
ATOM 869 C C . ALA A 1 106 ? -2.451 18.821 12.719 1.00 37.34 106 ALA A C 1
ATOM 871 O O . ALA A 1 106 ? -1.716 18.908 13.704 1.00 37.34 106 ALA A O 1
ATOM 872 N N . TYR A 1 107 ? -2.800 17.637 12.209 1.00 45.56 107 TYR A N 1
ATOM 873 C CA . TYR A 1 107 ? -2.516 16.345 12.836 1.00 45.56 107 TYR A CA 1
ATOM 874 C C . TYR A 1 107 ? -1.094 15.813 12.563 1.00 45.56 107 TYR A C 1
ATOM 876 O O . TYR A 1 107 ? -0.832 14.643 12.801 1.00 45.56 107 TYR A O 1
ATOM 884 N N . THR A 1 108 ? -0.146 16.622 12.074 1.00 48.50 108 THR A N 1
ATOM 885 C CA . THR A 1 108 ? 1.232 16.173 11.751 1.00 48.50 108 THR A CA 1
ATOM 886 C C . THR A 1 108 ? 2.300 16.635 12.750 1.00 48.50 108 THR A C 1
ATOM 888 O O . THR A 1 108 ? 3.457 16.231 12.652 1.00 48.50 108 THR A O 1
ATOM 891 N N . ARG A 1 109 ? 1.946 17.435 13.766 1.00 47.81 109 ARG A N 1
ATOM 892 C CA . ARG A 1 109 ? 2.927 18.074 14.667 1.00 47.81 109 ARG A CA 1
ATOM 893 C C . ARG A 1 109 ? 3.099 17.315 15.984 1.00 47.81 109 ARG A C 1
ATOM 895 O O . ARG A 1 109 ? 2.111 17.014 16.641 1.00 47.81 109 ARG A O 1
ATOM 902 N N . GLY A 1 110 ? 4.335 16.995 16.365 1.00 48.31 110 GLY A N 1
ATOM 903 C CA . GLY A 1 110 ? 4.681 16.389 17.659 1.00 48.31 110 GLY A CA 1
ATOM 904 C C . GLY A 1 110 ? 5.936 15.508 17.583 1.00 48.31 110 GLY A C 1
ATOM 905 O O . GLY A 1 110 ? 6.258 15.025 16.497 1.00 48.31 110 GLY A O 1
ATOM 906 N N . PRO A 1 111 ? 6.670 15.308 18.695 1.00 48.47 111 PRO A N 1
ATOM 907 C CA . PRO A 1 111 ? 7.775 14.358 18.738 1.00 48.47 111 PRO A CA 1
ATOM 908 C C . PRO A 1 111 ? 7.217 12.939 18.601 1.00 48.47 111 PRO A C 1
ATOM 910 O O . PRO A 1 111 ? 6.366 12.516 19.381 1.00 48.47 111 PRO A O 1
ATOM 913 N N . LEU A 1 112 ? 7.684 12.217 17.590 1.00 65.62 112 LEU A N 1
ATOM 914 C CA . LEU A 1 112 ? 7.294 10.841 17.315 1.00 65.62 112 LEU A CA 1
ATOM 915 C C . LEU A 1 112 ? 8.540 9.973 17.289 1.00 65.62 112 LEU A C 1
ATOM 917 O O . LEU A 1 112 ? 9.608 10.428 16.873 1.00 65.62 112 LEU A O 1
ATOM 921 N N . ASP A 1 113 ? 8.382 8.706 17.668 1.00 73.94 113 ASP A N 1
ATOM 922 C CA . ASP A 1 113 ? 9.353 7.702 17.259 1.00 73.94 113 ASP A CA 1
ATOM 923 C C . ASP A 1 113 ? 9.447 7.714 15.724 1.00 73.94 113 ASP A C 1
ATOM 925 O O . ASP A 1 113 ? 8.445 7.864 15.013 1.00 73.94 113 ASP A O 1
ATOM 929 N N . ARG A 1 114 ? 10.666 7.584 15.205 1.00 76.56 114 ARG A N 1
ATOM 930 C CA . ARG A 1 114 ? 10.971 7.737 13.782 1.00 76.56 114 ARG A CA 1
ATOM 931 C C . ARG A 1 114 ? 10.144 6.776 12.937 1.00 76.56 114 ARG A C 1
ATOM 933 O O . ARG A 1 114 ? 9.699 7.154 11.859 1.00 76.56 114 ARG A O 1
ATOM 940 N N . ILE A 1 115 ? 9.907 5.555 13.422 1.00 79.69 115 ILE A N 1
ATOM 941 C CA . ILE A 1 115 ? 9.085 4.578 12.702 1.00 79.69 115 ILE A CA 1
ATOM 942 C C . ILE A 1 115 ? 7.619 5.008 12.617 1.00 79.69 115 ILE A C 1
ATOM 944 O O . ILE A 1 115 ? 7.029 4.932 11.546 1.00 79.69 115 ILE A O 1
ATOM 948 N N . VAL A 1 116 ? 7.047 5.551 13.692 1.00 81.50 116 VAL A N 1
ATOM 949 C CA . VAL A 1 116 ? 5.653 6.021 13.706 1.00 81.50 116 VAL A CA 1
ATOM 950 C C . VAL A 1 116 ? 5.483 7.223 12.779 1.00 81.50 116 VAL A C 1
ATOM 952 O O . VAL A 1 116 ? 4.504 7.306 12.040 1.00 81.50 116 VAL A O 1
ATOM 955 N N . GLN A 1 117 ? 6.468 8.126 12.747 1.00 80.62 117 GLN A N 1
ATOM 956 C CA . GLN A 1 117 ? 6.493 9.231 11.788 1.00 80.62 117 GLN A CA 1
ATOM 957 C C . GLN A 1 117 ? 6.482 8.726 10.336 1.00 80.62 117 GLN A C 1
ATOM 959 O O . GLN A 1 117 ? 5.748 9.254 9.502 1.00 80.62 117 GLN A O 1
ATOM 964 N N . ILE A 1 118 ? 7.270 7.687 10.045 1.00 80.81 118 ILE A N 1
ATOM 965 C CA . ILE A 1 118 ? 7.311 7.034 8.733 1.00 80.81 118 ILE A CA 1
ATOM 966 C C . ILE A 1 118 ? 5.959 6.422 8.373 1.00 80.81 118 ILE A C 1
ATOM 968 O O . ILE A 1 118 ? 5.457 6.662 7.277 1.00 80.81 118 ILE A O 1
ATOM 972 N N . GLN A 1 119 ? 5.355 5.678 9.297 1.00 86.56 119 GLN A N 1
ATOM 973 C CA . GLN A 1 119 ? 4.056 5.046 9.089 1.00 86.56 119 GLN A CA 1
ATOM 974 C C . GLN A 1 119 ? 2.971 6.083 8.784 1.00 86.56 119 GLN A C 1
ATOM 976 O O . GLN A 1 119 ? 2.221 5.918 7.826 1.00 86.56 119 GLN A O 1
ATOM 981 N N . LEU A 1 120 ? 2.918 7.179 9.544 1.00 83.56 120 LEU A N 1
ATOM 982 C CA . LEU A 1 120 ? 1.945 8.251 9.325 1.00 83.56 120 LEU A CA 1
ATOM 983 C C . LEU A 1 120 ? 2.121 8.936 7.968 1.00 83.56 120 LEU A C 1
ATOM 985 O O . LEU A 1 120 ? 1.134 9.164 7.278 1.00 83.56 120 LEU A O 1
ATOM 989 N N . LEU A 1 121 ? 3.358 9.216 7.557 1.00 80.44 121 LEU A N 1
ATOM 990 C CA . LEU A 1 121 ? 3.627 9.827 6.253 1.00 80.44 121 LEU A CA 1
ATOM 991 C C . LEU A 1 121 ? 3.345 8.860 5.092 1.00 80.44 121 LEU A C 1
ATOM 993 O O . LEU A 1 121 ? 2.878 9.287 4.041 1.00 80.44 121 LEU A O 1
ATOM 997 N N . ALA A 1 122 ? 3.573 7.558 5.276 1.00 84.69 122 ALA A N 1
ATOM 998 C CA . ALA A 1 122 ? 3.187 6.543 4.297 1.00 84.69 122 ALA A CA 1
ATOM 999 C C . ALA A 1 122 ? 1.662 6.416 4.165 1.00 84.69 122 ALA A C 1
ATOM 1001 O O . ALA A 1 122 ? 1.158 6.289 3.052 1.00 84.69 122 ALA A O 1
ATOM 1002 N N . LEU A 1 123 ? 0.924 6.502 5.276 1.00 86.75 123 LEU A N 1
ATOM 1003 C CA . LEU A 1 123 ? -0.540 6.559 5.266 1.00 86.75 123 LEU A CA 1
ATOM 1004 C C . LEU A 1 123 ? -1.056 7.844 4.607 1.00 86.75 123 LEU A C 1
ATOM 1006 O O . LEU A 1 123 ? -1.995 7.779 3.820 1.00 86.75 123 LEU A O 1
ATOM 1010 N N . GLU A 1 124 ? -0.422 8.990 4.865 1.00 80.88 124 GLU A N 1
ATOM 1011 C CA . GLU A 1 124 ? -0.728 10.261 4.197 1.00 80.88 124 GLU A CA 1
ATOM 1012 C C . GLU A 1 124 ? -0.515 10.162 2.686 1.00 80.88 124 GLU A C 1
ATOM 1014 O O . GLU A 1 124 ? -1.387 10.559 1.911 1.00 80.88 124 GLU A O 1
ATOM 1019 N N . TYR A 1 125 ? 0.609 9.582 2.256 1.00 79.44 125 TYR A N 1
ATOM 1020 C CA . TYR A 1 125 ? 0.906 9.366 0.843 1.00 79.44 125 TYR A CA 1
ATOM 1021 C C . TYR A 1 125 ? -0.104 8.415 0.195 1.00 79.44 125 TYR A C 1
ATOM 1023 O O . TYR A 1 125 ? -0.639 8.709 -0.872 1.00 79.44 125 TYR A O 1
ATOM 1031 N N . LEU A 1 126 ? -0.443 7.316 0.872 1.00 81.69 126 LEU A N 1
ATOM 1032 C CA . LEU A 1 126 ? -1.441 6.365 0.393 1.00 81.69 126 LEU A CA 1
ATOM 1033 C C . LEU A 1 126 ? -2.843 6.989 0.299 1.00 81.69 126 LEU A C 1
ATOM 1035 O O . LEU A 1 126 ? -3.542 6.782 -0.688 1.00 81.69 126 LEU A O 1
ATOM 1039 N N . HIS A 1 127 ? -3.246 7.786 1.288 1.00 79.00 127 HIS A N 1
ATOM 1040 C CA . HIS A 1 127 ? -4.490 8.551 1.241 1.00 79.00 127 HIS A CA 1
ATOM 1041 C C . HIS A 1 127 ? -4.492 9.538 0.069 1.00 79.00 127 HIS A C 1
ATOM 1043 O O . HIS A 1 127 ? -5.432 9.560 -0.720 1.00 79.00 127 HIS A O 1
ATOM 1049 N N . SER A 1 128 ? -3.408 10.301 -0.082 1.00 72.81 128 SER A N 1
ATOM 1050 C CA . SER A 1 128 ? -3.245 11.283 -1.159 1.00 72.81 128 SER A CA 1
ATOM 1051 C C . SER A 1 128 ? -3.284 10.631 -2.539 1.00 72.81 128 SER A C 1
ATOM 1053 O O . SER A 1 128 ? -3.839 11.194 -3.473 1.00 72.81 128 SER A O 1
ATOM 1055 N N . ARG A 1 129 ? -2.772 9.402 -2.662 1.00 72.12 129 ARG A N 1
ATOM 1056 C CA . ARG A 1 129 ? -2.886 8.599 -3.880 1.00 72.12 129 ARG A CA 1
ATOM 1057 C C . ARG A 1 129 ? -4.337 8.278 -4.225 1.00 72.12 129 ARG A C 1
ATOM 1059 O O . ARG A 1 129 ? -4.707 8.379 -5.390 1.00 72.12 129 ARG A O 1
ATOM 1066 N N . TYR A 1 130 ? -5.142 7.875 -3.245 1.00 70.00 130 TYR A N 1
ATOM 1067 C CA . TYR A 1 130 ? -6.552 7.583 -3.495 1.00 70.00 130 TYR A CA 1
ATOM 1068 C C . TYR A 1 130 ? -7.359 8.848 -3.796 1.00 70.00 130 TYR A C 1
ATOM 1070 O O . TYR A 1 130 ? -8.301 8.760 -4.566 1.00 70.00 130 TYR A O 1
ATOM 1078 N N . THR A 1 131 ? -6.981 10.012 -3.261 1.00 64.94 131 THR A N 1
ATOM 1079 C CA . THR A 1 131 ? -7.646 11.299 -3.545 1.00 64.94 131 THR A CA 1
ATOM 1080 C C . THR A 1 131 ? -7.055 12.083 -4.724 1.00 64.94 131 THR A C 1
ATOM 1082 O O . THR A 1 131 ? -7.586 13.138 -5.071 1.00 64.94 131 THR A O 1
ATOM 1085 N N . GLY A 1 132 ? -5.935 11.617 -5.290 1.00 57.59 132 GLY A N 1
ATOM 1086 C CA . GLY A 1 132 ? -5.133 12.294 -6.319 1.00 57.59 132 GLY A CA 1
ATOM 1087 C C . GLY A 1 132 ? -4.505 13.618 -5.899 1.00 57.59 132 GLY A C 1
ATOM 1088 O O . GLY A 1 132 ? -4.105 14.407 -6.758 1.00 57.59 132 GLY A O 1
ATOM 1089 N N . LEU A 1 133 ? -4.401 13.875 -4.596 1.00 62.00 133 LEU A N 1
ATOM 1090 C CA . LEU A 1 133 ? -3.630 14.994 -4.069 1.00 62.00 133 LEU A CA 1
ATOM 1091 C C . LEU A 1 133 ? -2.132 14.680 -4.161 1.00 62.00 133 LEU A C 1
ATOM 1093 O O . LEU A 1 133 ? -1.690 13.562 -3.903 1.00 62.00 133 LEU A O 1
ATOM 1097 N N . ASN A 1 134 ? -1.320 15.677 -4.508 1.00 58.16 134 ASN A N 1
ATOM 1098 C CA . ASN A 1 134 ? 0.121 15.485 -4.629 1.00 58.16 134 ASN A CA 1
ATOM 1099 C C . ASN A 1 134 ? 0.836 15.744 -3.288 1.00 58.16 134 ASN A C 1
ATOM 1101 O O . ASN A 1 134 ? 1.233 16.873 -3.000 1.00 58.16 134 ASN A O 1
ATOM 1105 N N . SER A 1 135 ? 1.020 14.704 -2.468 1.00 59.22 135 SER A N 1
ATOM 1106 C CA . SER A 1 135 ? 1.847 14.748 -1.242 1.00 59.22 135 SER A CA 1
ATOM 1107 C C . SER A 1 135 ? 3.274 14.208 -1.443 1.00 59.22 135 SER A C 1
ATOM 1109 O O . SER A 1 135 ? 4.057 14.083 -0.495 1.00 59.22 135 SER A O 1
ATOM 1111 N N . GLU A 1 136 ? 3.644 13.938 -2.695 1.00 62.81 136 GLU A N 1
ATOM 1112 C CA . GLU A 1 136 ? 4.892 13.290 -3.093 1.00 62.81 136 GLU A CA 1
ATOM 1113 C C . GLU A 1 136 ? 6.160 13.979 -2.555 1.00 62.81 136 GLU A C 1
ATOM 1115 O O . GLU A 1 136 ? 6.986 13.287 -1.959 1.00 62.81 136 GLU A O 1
ATOM 1120 N N . PRO A 1 137 ? 6.336 15.318 -2.611 1.00 61.28 137 PRO A N 1
ATOM 1121 C CA . PRO A 1 137 ? 7.602 15.939 -2.207 1.00 61.28 137 PRO A CA 1
ATOM 1122 C C . PRO A 1 137 ? 7.988 15.701 -0.737 1.00 61.28 137 PRO A C 1
ATOM 1124 O O . PRO A 1 137 ? 9.165 15.493 -0.430 1.00 61.28 137 PRO A O 1
ATOM 1127 N N . ARG A 1 138 ? 7.008 15.706 0.182 1.00 65.31 138 ARG A N 1
ATOM 1128 C CA . ARG A 1 138 ? 7.243 15.470 1.620 1.00 65.31 138 ARG A CA 1
ATOM 1129 C C . ARG A 1 138 ? 7.606 14.010 1.883 1.00 65.31 138 ARG A C 1
ATOM 1131 O O . ARG A 1 138 ? 8.556 13.734 2.617 1.00 65.31 138 ARG A O 1
ATOM 1138 N N . PHE A 1 139 ? 6.885 13.089 1.245 1.00 69.12 139 PHE A N 1
ATOM 1139 C CA . PHE A 1 139 ? 7.132 11.655 1.361 1.00 69.12 139 PHE A CA 1
ATOM 1140 C C . PHE A 1 139 ? 8.509 11.267 0.796 1.00 69.12 139 PHE A C 1
ATOM 1142 O O . PHE A 1 139 ? 9.263 10.531 1.434 1.00 69.12 139 PHE A O 1
ATOM 1149 N N . MET A 1 140 ? 8.899 11.858 -0.337 1.00 68.12 140 MET A N 1
ATOM 1150 C CA . MET A 1 140 ? 10.195 11.621 -0.977 1.00 68.12 140 MET A CA 1
ATOM 1151 C C . MET A 1 140 ? 11.390 12.053 -0.119 1.00 68.12 140 MET A C 1
ATOM 1153 O O . MET A 1 140 ? 12.388 11.332 -0.031 1.00 68.12 140 MET A O 1
ATOM 1157 N N . GLY A 1 141 ? 11.296 13.211 0.544 1.00 67.62 141 GLY A N 1
ATOM 1158 C CA . GLY A 1 141 ? 12.328 13.668 1.479 1.00 67.62 141 GLY A CA 1
ATOM 1159 C C . GLY A 1 141 ? 12.513 12.710 2.658 1.00 67.62 141 GLY A C 1
ATOM 1160 O O . GLY A 1 141 ? 13.638 12.462 3.090 1.00 67.62 141 GLY A O 1
ATOM 1161 N N . LEU A 1 142 ? 11.421 12.117 3.146 1.00 67.06 142 LEU A N 1
ATOM 1162 C CA . LEU A 1 142 ? 11.466 11.137 4.225 1.00 67.06 142 LEU A CA 1
ATOM 1163 C C . LEU A 1 142 ? 12.063 9.802 3.773 1.00 67.06 142 LEU A C 1
ATOM 1165 O O . LEU A 1 142 ? 12.930 9.282 4.469 1.00 67.06 142 LEU A O 1
ATOM 1169 N N . ALA A 1 143 ? 11.644 9.276 2.618 1.00 66.69 143 ALA A N 1
ATOM 1170 C CA . ALA A 1 143 ? 12.162 8.024 2.063 1.00 66.69 143 ALA A CA 1
ATOM 1171 C C . ALA A 1 143 ? 13.692 8.058 1.905 1.00 66.69 143 ALA A C 1
ATOM 1173 O O . ALA A 1 143 ? 14.367 7.102 2.273 1.00 66.69 143 ALA A O 1
ATOM 1174 N N . ARG A 1 144 ? 14.264 9.195 1.483 1.00 69.25 144 ARG A N 1
ATOM 1175 C CA . ARG A 1 144 ? 15.730 9.404 1.427 1.00 69.25 144 ARG A CA 1
ATOM 1176 C C . ARG A 1 144 ? 16.417 9.335 2.782 1.00 69.25 144 ARG A C 1
ATOM 1178 O O . ARG A 1 144 ? 17.549 8.864 2.893 1.00 69.25 144 ARG A O 1
ATOM 1185 N N . ASN A 1 145 ? 15.719 9.778 3.819 1.00 68.12 145 ASN A N 1
ATOM 1186 C CA . ASN A 1 145 ? 16.201 9.701 5.186 1.00 68.12 145 ASN A CA 1
ATOM 1187 C C . ASN A 1 145 ? 16.015 8.298 5.785 1.00 68.12 145 ASN A C 1
ATOM 1189 O O . ASN A 1 145 ? 16.531 8.051 6.872 1.00 68.12 145 ASN A O 1
ATOM 1193 N N . MET A 1 146 ? 15.317 7.366 5.130 1.00 68.50 146 MET A N 1
ATOM 1194 C CA . MET A 1 146 ? 15.171 5.987 5.599 1.00 68.50 146 MET A CA 1
ATOM 1195 C C . MET A 1 146 ? 16.384 5.133 5.200 1.00 68.50 146 MET A C 1
ATOM 1197 O O . MET A 1 146 ? 16.344 4.353 4.255 1.00 68.50 146 MET A O 1
ATOM 1201 N N . GLN A 1 147 ? 17.502 5.306 5.907 1.00 63.75 147 GLN A N 1
ATOM 1202 C CA . GLN A 1 147 ? 18.729 4.545 5.653 1.00 63.75 147 GLN A CA 1
ATOM 1203 C C . GLN A 1 147 ? 18.684 3.167 6.351 1.00 63.75 147 GLN A C 1
ATOM 1205 O O . GLN A 1 147 ? 18.392 3.126 7.550 1.00 63.75 147 GLN A O 1
ATOM 1210 N N . PRO A 1 148 ? 19.032 2.054 5.668 1.00 60.59 148 PRO A N 1
ATOM 1211 C CA . PRO A 1 148 ? 18.929 0.675 6.177 1.00 60.59 148 PRO A CA 1
ATOM 1212 C C . PRO A 1 148 ? 19.644 0.360 7.505 1.00 60.59 148 PRO A C 1
ATOM 1214 O O . PRO A 1 148 ? 19.366 -0.667 8.116 1.00 60.59 148 PRO A O 1
ATOM 1217 N N . GLY A 1 149 ? 20.557 1.218 7.971 1.00 55.22 149 GLY A N 1
ATOM 1218 C CA . GLY A 1 149 ? 21.473 0.924 9.080 1.00 55.22 149 GLY A CA 1
ATOM 1219 C C . GLY A 1 149 ? 20.900 0.969 10.505 1.00 55.22 149 GLY A C 1
ATOM 1220 O O . GLY A 1 149 ? 21.619 0.600 11.425 1.00 55.22 149 GLY A O 1
ATOM 1221 N N . ASN A 1 150 ? 19.648 1.399 10.715 1.00 56.78 150 ASN A N 1
ATOM 1222 C CA . ASN A 1 150 ? 19.116 1.694 12.061 1.00 56.78 150 ASN A CA 1
ATOM 1223 C C . ASN A 1 150 ? 17.824 0.939 12.440 1.00 56.78 150 ASN A C 1
ATOM 1225 O O . ASN A 1 150 ? 17.159 1.314 13.406 1.00 56.78 150 ASN A O 1
ATOM 1229 N N . TYR A 1 151 ? 17.425 -0.092 11.696 1.00 64.38 151 TYR A N 1
ATOM 1230 C CA . TYR A 1 151 ? 16.128 -0.747 11.895 1.00 64.38 151 TYR A CA 1
ATOM 1231 C C . TYR A 1 151 ? 16.250 -2.032 12.721 1.00 64.38 151 TYR A C 1
ATOM 1233 O O . TYR A 1 151 ? 16.858 -3.005 12.290 1.00 64.38 151 TYR A O 1
ATOM 1241 N N . ALA A 1 152 ? 15.669 -2.021 13.925 1.00 64.62 152 ALA A N 1
ATOM 1242 C CA . ALA A 1 152 ? 15.908 -3.031 14.959 1.00 64.62 152 ALA A CA 1
ATOM 1243 C C . ALA A 1 152 ? 14.965 -4.253 14.926 1.00 64.62 152 ALA A C 1
ATOM 1245 O O . ALA A 1 152 ? 15.214 -5.218 15.645 1.00 64.62 152 ALA A O 1
ATOM 1246 N N . SER A 1 153 ? 13.880 -4.241 14.137 1.00 83.38 153 SER A N 1
ATOM 1247 C CA . SER A 1 153 ? 12.928 -5.366 14.086 1.00 83.38 153 SER A CA 1
ATOM 1248 C C . SER A 1 153 ? 12.516 -5.748 12.667 1.00 83.38 153 SER A C 1
ATOM 1250 O O . SER A 1 153 ? 12.540 -4.917 11.759 1.00 83.38 153 SER A O 1
ATOM 1252 N N . TRP A 1 154 ? 12.068 -6.997 12.498 1.00 86.75 154 TRP A N 1
ATOM 1253 C CA . TRP A 1 154 ? 11.549 -7.517 11.228 1.00 86.75 154 TRP A CA 1
ATOM 1254 C C . TRP A 1 154 ? 10.446 -6.623 10.639 1.00 86.75 154 TRP A C 1
ATOM 1256 O O . TRP A 1 154 ? 10.384 -6.430 9.427 1.00 86.75 154 TRP A O 1
ATOM 1266 N N . PHE A 1 155 ? 9.605 -6.024 11.491 1.00 88.94 155 PHE A N 1
ATOM 1267 C CA . PHE A 1 155 ? 8.504 -5.183 11.035 1.00 88.94 155 PHE A CA 1
ATOM 1268 C C . PHE A 1 155 ? 8.991 -3.826 10.512 1.00 88.94 155 PHE A C 1
ATOM 1270 O O . PHE A 1 155 ? 8.441 -3.307 9.546 1.00 88.94 155 PHE A O 1
ATOM 1277 N N . HIS A 1 156 ? 10.089 -3.283 11.052 1.00 86.25 156 HIS A N 1
ATOM 1278 C CA . HIS A 1 156 ? 10.710 -2.086 10.475 1.00 86.25 156 HIS A CA 1
ATOM 1279 C C . HIS A 1 156 ? 11.177 -2.337 9.036 1.00 86.25 156 HIS A C 1
ATOM 1281 O O . HIS A 1 156 ? 11.011 -1.471 8.180 1.00 86.25 156 HIS A O 1
ATOM 1287 N N . THR A 1 157 ? 11.718 -3.527 8.753 1.00 87.19 157 THR A N 1
ATOM 1288 C CA . THR A 1 157 ? 12.076 -3.939 7.389 1.00 87.19 157 THR A CA 1
ATOM 1289 C C . THR A 1 157 ? 10.853 -3.975 6.475 1.00 87.19 157 THR A C 1
ATOM 1291 O O . THR A 1 157 ? 10.929 -3.503 5.344 1.00 87.19 157 THR A O 1
ATOM 1294 N N . VAL A 1 158 ? 9.716 -4.478 6.963 1.00 89.94 158 VAL A N 1
ATOM 1295 C CA . VAL A 1 158 ? 8.454 -4.505 6.205 1.00 89.94 158 VAL A CA 1
ATOM 1296 C C . VAL A 1 158 ? 7.947 -3.094 5.907 1.00 89.94 158 VAL A C 1
ATOM 1298 O O . VAL A 1 158 ? 7.609 -2.805 4.759 1.00 89.94 158 VAL A O 1
ATOM 1301 N N . VAL A 1 159 ? 7.957 -2.191 6.892 1.00 88.50 159 VAL A N 1
ATOM 1302 C CA . VAL A 1 159 ? 7.568 -0.785 6.693 1.00 88.50 159 VAL A CA 1
ATOM 1303 C C . VAL A 1 159 ? 8.487 -0.106 5.679 1.00 88.50 159 VAL A C 1
ATOM 1305 O O . VAL A 1 159 ? 8.001 0.545 4.758 1.00 88.50 159 VAL A O 1
ATOM 1308 N N . LEU A 1 160 ? 9.803 -0.310 5.790 1.00 86.00 160 LEU A N 1
ATOM 1309 C CA . LEU A 1 160 ? 10.788 0.249 4.865 1.00 86.00 160 LEU A CA 1
ATOM 1310 C C . LEU A 1 160 ? 10.533 -0.204 3.422 1.00 86.00 160 LEU A C 1
ATOM 1312 O O . LEU A 1 160 ? 10.433 0.627 2.519 1.00 86.00 160 LEU A O 1
ATOM 1316 N N . TRP A 1 161 ? 10.364 -1.511 3.217 1.00 87.56 161 TRP A N 1
ATOM 1317 C CA . TRP A 1 161 ? 9.999 -2.077 1.920 1.00 87.56 161 TRP A CA 1
ATOM 1318 C C . TRP A 1 161 ? 8.678 -1.531 1.397 1.00 87.56 161 TRP A C 1
ATOM 1320 O O . TRP A 1 161 ? 8.576 -1.208 0.220 1.00 87.56 161 TRP A O 1
ATOM 1330 N N . THR A 1 162 ? 7.678 -1.386 2.261 1.00 88.88 162 THR A N 1
ATOM 1331 C CA . THR A 1 162 ? 6.374 -0.838 1.882 1.00 88.88 162 THR A CA 1
ATOM 1332 C C . THR A 1 162 ? 6.500 0.612 1.418 1.00 88.88 162 THR A C 1
ATOM 1334 O O . THR A 1 162 ? 5.934 0.971 0.390 1.00 88.88 162 THR A O 1
ATOM 1337 N N . CYS A 1 163 ? 7.300 1.434 2.103 1.00 84.56 163 CYS A N 1
ATOM 1338 C CA . CYS A 1 163 ? 7.569 2.812 1.695 1.00 84.56 163 CYS A CA 1
ATOM 1339 C C . CYS A 1 163 ? 8.310 2.887 0.358 1.00 84.56 163 CYS A C 1
ATOM 1341 O O . CYS A 1 163 ? 7.906 3.654 -0.512 1.00 84.56 163 CYS A O 1
ATOM 1343 N N . PHE A 1 164 ? 9.352 2.074 0.163 1.00 83.12 164 PHE A N 1
ATOM 1344 C CA . PHE A 1 164 ? 10.034 1.988 -1.131 1.00 83.12 164 PHE A CA 1
ATOM 1345 C C . PHE A 1 164 ? 9.071 1.534 -2.222 1.00 83.12 164 PHE A C 1
ATOM 1347 O O . PHE A 1 164 ? 9.042 2.128 -3.296 1.00 83.12 164 PHE A O 1
ATOM 1354 N N . ASN A 1 165 ? 8.231 0.544 -1.932 1.00 82.38 165 ASN A N 1
ATOM 1355 C CA . ASN A 1 165 ? 7.255 0.063 -2.889 1.00 82.38 165 ASN A CA 1
ATOM 1356 C C . ASN A 1 165 ? 6.244 1.141 -3.274 1.00 82.38 165 ASN A C 1
ATOM 1358 O O . ASN A 1 165 ? 5.914 1.240 -4.447 1.00 82.38 165 ASN A O 1
ATOM 1362 N N . LEU A 1 166 ? 5.796 1.965 -2.323 1.00 81.56 166 LEU A N 1
ATOM 1363 C CA . LEU A 1 166 ? 4.913 3.100 -2.593 1.00 81.56 166 LEU A CA 1
ATOM 1364 C C . LEU A 1 166 ? 5.576 4.149 -3.494 1.00 81.56 166 LEU A C 1
ATOM 1366 O O . LEU A 1 166 ? 4.932 4.623 -4.423 1.00 81.56 166 LEU A O 1
ATOM 1370 N N . VAL A 1 167 ? 6.849 4.481 -3.247 1.00 78.62 167 VAL A N 1
ATOM 1371 C CA . VAL A 1 167 ? 7.619 5.423 -4.083 1.00 78.62 167 VAL A CA 1
ATOM 1372 C C . VAL A 1 167 ? 7.784 4.894 -5.509 1.00 78.62 167 VAL A C 1
ATOM 1374 O O . VAL A 1 167 ? 7.589 5.622 -6.478 1.00 78.62 167 VAL A O 1
ATOM 1377 N N . TRP A 1 168 ? 8.173 3.626 -5.643 1.00 76.19 168 TRP A N 1
ATOM 1378 C CA . TRP A 1 168 ? 8.522 3.022 -6.929 1.00 76.19 168 TRP A CA 1
ATOM 1379 C C . TRP A 1 168 ? 7.312 2.593 -7.765 1.00 76.19 168 TRP A C 1
ATOM 1381 O O . TRP A 1 168 ? 7.458 2.354 -8.963 1.00 76.19 168 TRP A O 1
ATOM 1391 N N . ASP A 1 169 ? 6.112 2.577 -7.181 1.00 72.12 169 ASP A N 1
ATOM 1392 C CA . ASP A 1 169 ? 4.871 2.295 -7.908 1.00 72.12 169 ASP A CA 1
ATOM 1393 C C . ASP A 1 169 ? 4.493 3.406 -8.911 1.00 72.12 169 ASP A C 1
ATOM 1395 O O . ASP A 1 169 ? 3.645 3.188 -9.785 1.00 72.12 169 ASP A O 1
ATOM 1399 N N . HIS A 1 170 ? 5.125 4.588 -8.825 1.00 65.75 170 HIS A N 1
ATOM 1400 C CA . HIS A 1 170 ? 4.915 5.691 -9.760 1.00 65.75 170 HIS A CA 1
ATOM 1401 C C . HIS A 1 170 ? 6.094 5.847 -10.750 1.00 65.75 170 HIS A C 1
ATOM 1403 O O . HIS A 1 170 ? 7.221 6.151 -10.353 1.00 65.75 170 HIS A O 1
ATOM 1409 N N . PRO A 1 171 ? 5.853 5.715 -12.072 1.00 49.62 171 PRO A N 1
ATOM 1410 C CA . PRO A 1 171 ? 6.941 5.591 -13.045 1.00 49.62 171 PRO A CA 1
ATOM 1411 C C . PRO A 1 171 ? 7.778 6.856 -13.335 1.00 49.62 171 PRO A C 1
ATOM 1413 O O . PRO A 1 171 ? 8.772 6.798 -14.055 1.00 49.62 171 PRO A O 1
ATOM 1416 N N . GLY A 1 172 ? 7.404 8.022 -12.808 1.00 55.78 172 GLY A N 1
ATOM 1417 C CA . GLY A 1 172 ? 8.102 9.283 -13.100 1.00 55.78 172 GLY A CA 1
ATOM 1418 C C . GLY A 1 172 ? 8.964 9.815 -11.958 1.00 55.78 172 GLY A C 1
ATOM 1419 O O . GLY A 1 172 ? 9.898 10.578 -12.197 1.00 55.78 172 GLY A O 1
ATOM 1420 N N . SER A 1 173 ? 8.659 9.434 -10.720 1.00 60.84 173 SER A N 1
ATOM 1421 C CA . SER A 1 173 ? 9.013 10.243 -9.550 1.00 60.84 173 SER A CA 1
ATOM 1422 C C . SER A 1 173 ? 10.026 9.601 -8.612 1.00 60.84 173 SER A C 1
ATOM 1424 O O . SER A 1 173 ? 10.661 10.311 -7.831 1.00 60.84 173 SER A O 1
ATOM 1426 N N . ALA A 1 174 ? 10.249 8.288 -8.722 1.00 67.31 174 ALA A N 1
ATOM 1427 C CA . ALA A 1 174 ? 11.216 7.588 -7.888 1.00 67.31 174 ALA A CA 1
ATOM 1428 C C . ALA A 1 174 ? 12.672 8.027 -8.202 1.00 67.31 174 ALA A C 1
ATOM 1430 O O . ALA A 1 174 ? 13.122 7.901 -9.347 1.00 67.31 174 ALA A O 1
ATOM 1431 N N . PRO A 1 175 ? 13.432 8.547 -7.226 1.00 71.62 175 PRO A N 1
ATOM 1432 C CA . PRO A 1 175 ? 14.833 8.906 -7.361 1.00 71.62 175 PRO A CA 1
ATOM 1433 C C . PRO A 1 175 ? 15.733 7.672 -7.417 1.00 71.62 175 PRO A C 1
ATOM 1435 O O . PRO A 1 175 ? 15.564 6.737 -6.638 1.00 71.62 175 PRO A O 1
ATOM 1438 N N . LEU A 1 176 ? 16.748 7.701 -8.282 1.00 73.19 176 LEU A N 1
ATOM 1439 C CA . LEU A 1 176 ? 17.718 6.607 -8.414 1.00 73.19 176 LEU A CA 1
ATOM 1440 C C . LEU A 1 176 ? 18.613 6.427 -7.172 1.00 73.19 176 LEU A C 1
ATOM 1442 O O . LEU A 1 176 ? 19.190 5.361 -6.993 1.00 73.19 176 LEU A O 1
ATOM 1446 N N . ASP A 1 177 ? 18.728 7.433 -6.299 1.00 77.25 177 ASP A N 1
ATOM 1447 C CA . ASP A 1 177 ? 19.438 7.310 -5.018 1.00 77.25 177 ASP A CA 1
ATOM 1448 C C . ASP A 1 177 ? 18.695 6.423 -4.001 1.00 77.25 177 ASP A C 1
ATOM 1450 O O . ASP A 1 177 ? 19.306 5.929 -3.053 1.00 77.25 177 ASP A O 1
ATOM 1454 N N . LEU A 1 178 ? 17.404 6.143 -4.221 1.00 77.12 178 LEU A N 1
ATOM 1455 C CA . LEU A 1 178 ? 16.626 5.179 -3.441 1.00 77.12 178 LEU A CA 1
ATOM 1456 C C . LEU A 1 178 ? 16.742 3.770 -4.028 1.00 77.12 178 LEU A C 1
ATOM 1458 O O . LEU A 1 178 ? 15.783 3.243 -4.589 1.00 77.12 178 LEU A O 1
ATOM 1462 N N . ASN A 1 179 ? 17.913 3.149 -3.877 1.00 80.00 179 ASN A N 1
ATOM 1463 C CA . ASN A 1 179 ? 18.178 1.808 -4.401 1.00 80.00 179 ASN A CA 1
ATOM 1464 C C . ASN A 1 179 ? 17.506 0.697 -3.547 1.00 80.00 179 ASN A C 1
ATOM 1466 O O . ASN A 1 179 ? 17.978 0.427 -2.436 1.00 80.00 179 ASN A O 1
ATOM 1470 N N . PRO A 1 180 ? 16.469 -0.008 -4.055 1.00 79.75 180 PRO A N 1
ATOM 1471 C CA . PRO A 1 180 ? 15.798 -1.095 -3.336 1.00 79.75 180 PRO A CA 1
ATOM 1472 C C . PRO A 1 180 ? 16.663 -2.359 -3.165 1.00 79.75 180 PRO A C 1
ATOM 1474 O O . PRO A 1 180 ? 16.311 -3.245 -2.389 1.00 79.75 180 PRO A O 1
ATOM 1477 N N . GLN A 1 181 ? 17.795 -2.479 -3.865 1.00 80.62 181 GLN A N 1
ATOM 1478 C CA . GLN A 1 181 ? 18.717 -3.615 -3.725 1.00 80.62 181 GLN A CA 1
ATOM 1479 C C . GLN A 1 181 ? 19.474 -3.603 -2.390 1.00 80.62 181 GLN A C 1
ATOM 1481 O O . GLN A 1 181 ? 19.915 -4.650 -1.925 1.00 80.62 181 GLN A O 1
ATOM 1486 N N . ASN A 1 182 ? 19.610 -2.432 -1.762 1.00 80.19 182 ASN A N 1
ATOM 1487 C CA . ASN A 1 182 ? 20.305 -2.281 -0.481 1.00 80.19 182 ASN A CA 1
ATOM 1488 C C . ASN A 1 182 ? 19.396 -2.561 0.727 1.00 80.19 182 ASN A C 1
ATOM 1490 O O . ASN A 1 182 ? 19.828 -2.418 1.873 1.00 80.19 182 ASN A O 1
ATOM 1494 N N . LEU A 1 183 ? 18.128 -2.906 0.492 1.00 82.50 183 LEU A N 1
ATOM 1495 C CA . LEU A 1 183 ? 17.171 -3.146 1.559 1.00 82.50 183 LEU A CA 1
ATOM 1496 C C . LEU A 1 183 ? 17.357 -4.544 2.167 1.00 82.50 183 LEU A C 1
ATOM 1498 O O . LEU A 1 183 ? 17.543 -5.518 1.433 1.00 82.50 183 LEU A O 1
ATOM 1502 N N . PRO A 1 184 ? 17.264 -4.676 3.503 1.00 84.19 184 PRO A N 1
ATOM 1503 C CA . PRO A 1 184 ? 17.301 -5.980 4.150 1.00 84.19 184 PRO A CA 1
ATOM 1504 C C . PRO A 1 184 ? 16.095 -6.817 3.720 1.00 84.19 184 PRO A C 1
ATOM 1506 O O . PRO A 1 184 ? 15.000 -6.289 3.542 1.00 84.19 184 PRO A O 1
ATOM 1509 N N . GLN A 1 185 ? 16.278 -8.127 3.572 1.00 82.19 185 GLN A N 1
ATOM 1510 C CA . GLN A 1 185 ? 15.179 -9.015 3.200 1.00 82.19 185 GLN A CA 1
ATOM 1511 C C . GLN A 1 185 ? 14.175 -9.152 4.359 1.00 82.19 185 GLN A C 1
ATOM 1513 O O . GLN A 1 185 ? 14.587 -9.374 5.503 1.00 82.19 185 GLN A O 1
ATOM 1518 N N . PRO A 1 186 ? 12.865 -9.026 4.095 1.00 84.12 186 PRO A N 1
ATOM 1519 C CA . PRO A 1 186 ? 11.841 -9.222 5.107 1.00 84.12 186 PRO A CA 1
ATOM 1520 C C . PRO A 1 186 ? 11.763 -10.704 5.500 1.00 84.12 186 PRO A C 1
ATOM 1522 O O . PRO A 1 186 ? 11.947 -11.600 4.678 1.00 84.12 186 PRO A O 1
ATOM 1525 N N . GLN A 1 187 ? 11.493 -10.978 6.775 1.00 88.62 187 GLN A N 1
ATOM 1526 C CA . GLN A 1 187 ? 11.445 -12.346 7.295 1.00 88.62 187 GLN A CA 1
ATOM 1527 C C . GLN A 1 187 ? 10.055 -12.960 7.064 1.00 88.62 187 GLN A C 1
ATOM 1529 O O . GLN A 1 187 ? 9.085 -12.569 7.718 1.00 88.62 187 GLN A O 1
ATOM 1534 N N . LYS A 1 188 ? 9.966 -13.935 6.144 1.00 92.12 188 LYS A N 1
ATOM 1535 C CA . LYS A 1 188 ? 8.704 -14.577 5.725 1.00 92.12 188 LYS A CA 1
ATOM 1536 C C . LYS A 1 188 ? 7.892 -15.126 6.894 1.00 92.12 188 LYS A C 1
ATOM 1538 O O . LYS A 1 188 ? 6.686 -14.919 6.947 1.00 92.12 188 LYS A O 1
ATOM 1543 N N . GLU A 1 189 ? 8.541 -15.833 7.813 1.00 93.69 189 GLU A N 1
ATOM 1544 C CA . GLU A 1 189 ? 7.881 -16.529 8.926 1.00 93.69 189 GLU A CA 1
ATOM 1545 C C . GLU A 1 189 ? 7.074 -15.562 9.801 1.00 93.69 189 GLU A C 1
ATOM 1547 O O . GLU A 1 189 ? 5.898 -15.797 10.063 1.00 93.69 189 GLU A O 1
ATOM 1552 N N . TYR A 1 190 ? 7.664 -14.424 10.175 1.00 91.50 190 TYR A N 1
ATOM 1553 C CA . TYR A 1 190 ? 6.974 -13.409 10.973 1.00 91.50 190 TYR A CA 1
ATOM 1554 C C . TYR A 1 190 ? 5.898 -12.672 10.175 1.00 91.50 190 TYR A C 1
ATOM 1556 O O . TYR A 1 190 ? 4.809 -12.434 10.690 1.00 91.50 190 TYR A O 1
ATOM 1564 N N . PHE A 1 191 ? 6.169 -12.365 8.903 1.00 93.75 191 PHE A N 1
ATOM 1565 C CA . PHE A 1 191 ? 5.188 -11.710 8.042 1.00 93.75 191 PHE A CA 1
ATOM 1566 C C . PHE A 1 191 ? 3.940 -12.577 7.852 1.00 93.75 191 PHE A C 1
ATOM 1568 O O . PHE A 1 191 ? 2.821 -12.112 8.042 1.00 93.75 191 PHE A O 1
ATOM 1575 N N . THR A 1 192 ? 4.125 -13.840 7.472 1.00 94.50 192 THR A N 1
ATOM 1576 C CA . THR A 1 192 ? 3.026 -14.780 7.198 1.00 94.50 192 THR A CA 1
ATOM 1577 C C . THR A 1 192 ? 2.250 -15.122 8.463 1.00 94.50 192 THR A C 1
ATOM 1579 O O . THR A 1 192 ? 1.026 -15.223 8.405 1.00 94.50 192 THR A O 1
ATOM 1582 N N . ALA A 1 193 ? 2.918 -15.199 9.619 1.00 93.06 193 ALA A N 1
ATOM 1583 C CA . ALA A 1 193 ? 2.247 -15.353 10.906 1.00 93.06 193 ALA A CA 1
ATOM 1584 C C . ALA A 1 193 ? 1.290 -14.190 11.225 1.00 93.06 193 ALA A C 1
ATOM 1586 O O . ALA A 1 193 ? 0.286 -14.399 11.905 1.00 93.06 193 ALA A O 1
ATOM 1587 N N . GLU A 1 194 ? 1.579 -12.978 10.743 1.00 93.75 194 GLU A N 1
ATOM 1588 C CA . GLU A 1 194 ? 0.771 -11.791 11.021 1.00 93.75 194 GLU A CA 1
ATOM 1589 C C . GLU A 1 194 ? -0.257 -11.488 9.920 1.00 93.75 194 GLU A C 1
ATOM 1591 O O . GLU A 1 194 ? -1.435 -11.294 10.221 1.00 93.75 194 GLU A O 1
ATOM 1596 N N . PHE A 1 195 ? 0.151 -11.497 8.651 1.00 94.06 195 PHE A N 1
ATOM 1597 C CA . PHE A 1 195 ? -0.665 -11.074 7.505 1.00 94.06 195 PHE A CA 1
ATOM 1598 C C . PHE A 1 195 ? -1.146 -12.231 6.612 1.00 94.06 195 PHE A C 1
ATOM 1600 O O . PHE A 1 195 ? -2.039 -12.037 5.785 1.00 94.06 195 PHE A O 1
ATOM 1607 N N . GLY A 1 196 ? -0.595 -13.436 6.780 1.00 94.12 196 GLY A N 1
ATOM 1608 C CA . GLY A 1 196 ? -0.905 -14.620 5.972 1.00 94.12 196 GLY A CA 1
ATOM 1609 C C . GLY A 1 196 ? -0.082 -14.753 4.683 1.00 94.12 196 GLY A C 1
ATOM 1610 O O . GLY A 1 196 ? 0.561 -13.811 4.218 1.00 94.12 196 GLY A O 1
ATOM 1611 N N . ASP A 1 197 ? -0.124 -15.946 4.082 1.00 92.19 197 ASP A N 1
ATOM 1612 C CA . ASP A 1 197 ? 0.671 -16.296 2.890 1.00 92.19 197 ASP A CA 1
ATOM 1613 C C . ASP A 1 197 ? 0.294 -15.482 1.647 1.00 92.19 197 ASP A C 1
ATOM 1615 O O . ASP A 1 197 ? 1.159 -14.984 0.936 1.00 92.19 197 ASP A O 1
ATOM 1619 N N . ASN A 1 198 ? -1.002 -15.261 1.415 1.00 89.06 198 ASN A N 1
ATOM 1620 C CA . ASN A 1 198 ? -1.465 -14.491 0.257 1.00 89.06 198 ASN A CA 1
ATOM 1621 C C . ASN A 1 198 ? -0.946 -13.038 0.280 1.00 89.06 198 ASN A C 1
ATOM 1623 O O . ASN A 1 198 ? -0.614 -12.466 -0.757 1.00 89.06 198 ASN A O 1
ATOM 1627 N N . ALA A 1 199 ? -0.860 -12.428 1.467 1.00 90.06 199 ALA A N 1
ATOM 1628 C CA . ALA A 1 199 ? -0.283 -11.094 1.620 1.00 90.06 199 ALA A CA 1
ATOM 1629 C C . ALA A 1 199 ? 1.228 -11.109 1.342 1.00 90.06 199 ALA A C 1
ATOM 1631 O O . ALA A 1 199 ? 1.744 -10.205 0.688 1.00 90.06 199 ALA A O 1
ATOM 1632 N N . TRP A 1 200 ? 1.927 -12.160 1.785 1.00 91.31 200 TRP A N 1
ATOM 1633 C CA . TRP A 1 200 ? 3.356 -12.330 1.532 1.00 91.31 200 TRP A CA 1
ATOM 1634 C C . TRP A 1 200 ? 3.662 -12.418 0.037 1.00 91.31 200 TRP A C 1
ATOM 1636 O O . TRP A 1 200 ? 4.536 -11.701 -0.448 1.00 91.31 200 TRP A O 1
ATOM 1646 N N . ASP A 1 201 ? 2.915 -13.238 -0.700 1.00 87.19 201 ASP A N 1
ATOM 1647 C CA . ASP A 1 201 ? 3.136 -13.431 -2.135 1.00 87.19 201 ASP A CA 1
ATOM 1648 C C . ASP A 1 201 ? 2.959 -12.116 -2.910 1.00 87.19 201 ASP A C 1
ATOM 1650 O O . ASP A 1 201 ? 3.799 -11.759 -3.739 1.00 87.19 201 ASP A O 1
ATOM 1654 N N . LYS A 1 202 ? 1.922 -11.333 -2.578 1.00 84.12 202 LYS A N 1
ATOM 1655 C CA . LYS A 1 202 ? 1.697 -9.996 -3.156 1.00 84.12 202 LYS A CA 1
ATOM 1656 C C . LYS A 1 202 ? 2.803 -9.007 -2.793 1.00 84.12 202 LYS A C 1
ATOM 1658 O O . LYS A 1 202 ? 3.239 -8.223 -3.636 1.00 84.12 202 LYS A O 1
ATOM 1663 N N . PHE A 1 203 ? 3.249 -9.025 -1.543 1.00 86.75 203 PHE A N 1
ATOM 1664 C CA . PHE A 1 203 ? 4.281 -8.122 -1.049 1.00 86.75 203 PHE A CA 1
ATOM 1665 C C . PHE A 1 203 ? 5.644 -8.395 -1.705 1.00 86.75 203 PHE A C 1
ATOM 1667 O O . PHE A 1 203 ? 6.296 -7.461 -2.179 1.00 86.75 203 PHE A O 1
ATOM 1674 N N . VAL A 1 204 ? 6.045 -9.666 -1.809 1.00 84.94 204 VAL A N 1
ATOM 1675 C CA . VAL A 1 204 ? 7.288 -10.075 -2.481 1.00 84.94 204 VAL A CA 1
ATOM 1676 C C . VAL A 1 204 ? 7.227 -9.808 -3.981 1.00 84.94 204 VAL A C 1
ATOM 1678 O O . VAL A 1 204 ? 8.202 -9.303 -4.535 1.00 84.94 204 VAL A O 1
ATOM 1681 N N . ALA A 1 205 ? 6.089 -10.076 -4.630 1.00 79.69 205 ALA A N 1
ATOM 1682 C CA . ALA A 1 205 ? 5.872 -9.734 -6.035 1.00 79.69 205 ALA A CA 1
ATOM 1683 C C . ALA A 1 205 ? 6.172 -8.258 -6.312 1.00 79.69 205 ALA A C 1
ATOM 1685 O O . ALA A 1 205 ? 6.955 -7.929 -7.203 1.00 79.69 205 ALA A O 1
ATOM 1686 N N . ARG A 1 206 ? 5.594 -7.364 -5.502 1.00 81.81 206 ARG A N 1
ATOM 1687 C CA . ARG A 1 206 ? 5.778 -5.917 -5.635 1.00 81.81 206 ARG A CA 1
ATOM 1688 C C . ARG A 1 206 ? 7.227 -5.501 -5.371 1.00 81.81 206 ARG A C 1
ATOM 1690 O O . ARG A 1 206 ? 7.787 -4.730 -6.146 1.00 81.81 206 ARG A O 1
ATOM 1697 N N . ALA A 1 207 ? 7.852 -6.052 -4.329 1.00 80.88 207 ALA A N 1
ATOM 1698 C CA . ALA A 1 207 ? 9.261 -5.810 -4.016 1.00 80.88 207 ALA A CA 1
ATOM 1699 C C . ALA A 1 207 ? 10.188 -6.205 -5.180 1.00 80.88 207 ALA A C 1
ATOM 1701 O O . ALA A 1 207 ? 11.043 -5.417 -5.588 1.00 80.88 207 ALA A O 1
ATOM 1702 N N . TYR A 1 208 ? 9.976 -7.391 -5.757 1.00 78.81 208 TYR A N 1
ATOM 1703 C CA . TYR A 1 208 ? 10.735 -7.875 -6.906 1.00 78.81 208 TYR A CA 1
ATOM 1704 C C . TYR A 1 208 ? 10.523 -6.991 -8.140 1.00 78.81 208 TYR A C 1
ATOM 1706 O O . TYR A 1 208 ? 11.490 -6.522 -8.740 1.00 78.81 208 TYR A O 1
ATOM 1714 N N . ASN A 1 209 ? 9.269 -6.687 -8.482 1.00 76.06 209 ASN A N 1
ATOM 1715 C CA . ASN A 1 209 ? 8.937 -5.840 -9.628 1.00 76.06 209 ASN A CA 1
ATOM 1716 C C . ASN A 1 209 ? 9.574 -4.448 -9.520 1.00 76.06 209 ASN A C 1
ATOM 1718 O O . ASN A 1 209 ? 10.095 -3.930 -10.505 1.00 76.06 209 ASN A O 1
ATOM 1722 N N . ASN A 1 210 ? 9.606 -3.865 -8.321 1.00 77.94 210 ASN A N 1
ATOM 1723 C CA . ASN A 1 210 ? 10.247 -2.572 -8.090 1.00 77.94 210 ASN A CA 1
ATOM 1724 C C . ASN A 1 210 ? 11.774 -2.631 -8.206 1.00 77.94 210 ASN A C 1
ATOM 1726 O O . ASN A 1 210 ? 12.379 -1.697 -8.731 1.00 77.94 210 ASN A O 1
ATOM 1730 N N . GLN A 1 211 ? 12.413 -3.728 -7.787 1.00 79.94 211 GLN A N 1
ATOM 1731 C CA . GLN A 1 211 ? 13.843 -3.936 -8.042 1.00 79.94 211 GLN A CA 1
ATOM 1732 C C . GLN A 1 211 ? 14.142 -4.035 -9.542 1.00 79.94 211 GLN A C 1
ATOM 1734 O O . GLN A 1 211 ? 15.094 -3.420 -10.020 1.00 79.94 211 GLN A O 1
ATOM 1739 N N . GLN A 1 212 ? 13.316 -4.759 -10.300 1.00 75.19 212 GLN A N 1
ATOM 1740 C CA . GLN A 1 212 ? 13.456 -4.847 -11.758 1.00 75.19 212 GLN A CA 1
ATOM 1741 C C . GLN A 1 212 ? 13.251 -3.485 -12.416 1.00 75.19 212 GLN A C 1
ATOM 1743 O O . GLN A 1 212 ? 14.018 -3.081 -13.291 1.00 75.19 212 GLN A O 1
ATOM 1748 N N . TYR A 1 213 ? 12.269 -2.728 -11.935 1.00 75.31 213 TYR A N 1
ATOM 1749 C CA . TYR A 1 213 ? 12.018 -1.387 -12.425 1.00 75.31 213 TYR A CA 1
ATOM 1750 C C . TYR A 1 213 ? 13.196 -0.434 -12.177 1.00 75.31 213 TYR A C 1
ATOM 1752 O O . TYR A 1 213 ? 13.627 0.288 -13.082 1.00 75.31 213 TYR A O 1
ATOM 1760 N N . PHE A 1 214 ? 13.778 -0.490 -10.977 1.00 79.94 214 PHE A N 1
ATOM 1761 C CA . PHE A 1 214 ? 15.011 0.216 -10.643 1.00 79.94 214 PHE A CA 1
ATOM 1762 C C . PHE A 1 214 ? 16.177 -0.180 -11.567 1.00 79.94 214 PHE A C 1
ATOM 1764 O O . PHE A 1 214 ? 16.889 0.700 -12.057 1.00 79.94 214 PHE A O 1
ATOM 1771 N N . ASN A 1 215 ? 16.364 -1.474 -11.852 1.00 77.69 215 ASN A N 1
ATOM 1772 C CA . ASN A 1 215 ? 17.430 -1.959 -12.741 1.00 77.69 215 ASN A CA 1
ATOM 1773 C C . ASN A 1 215 ? 17.314 -1.341 -14.140 1.00 77.69 215 ASN A C 1
ATOM 1775 O O . ASN A 1 215 ? 18.279 -0.784 -14.661 1.00 77.69 215 ASN A O 1
ATOM 1779 N N . ILE A 1 216 ? 16.108 -1.342 -14.709 1.00 74.25 216 ILE A N 1
ATOM 1780 C CA . ILE A 1 216 ? 15.848 -0.755 -16.029 1.00 74.25 216 ILE A CA 1
ATOM 1781 C C . ILE A 1 216 ? 16.153 0.745 -16.018 1.00 74.25 216 ILE A C 1
ATOM 1783 O O . ILE A 1 216 ? 16.859 1.235 -16.899 1.00 74.25 216 ILE A O 1
ATOM 1787 N N . ARG A 1 217 ? 15.673 1.481 -15.005 1.00 76.69 217 ARG A N 1
ATOM 1788 C CA . ARG A 1 217 ? 15.908 2.932 -14.902 1.00 76.69 217 ARG A CA 1
ATOM 1789 C C . ARG A 1 217 ? 17.359 3.312 -14.616 1.00 76.69 217 ARG A C 1
ATOM 1791 O O . ARG A 1 217 ? 17.769 4.406 -14.990 1.00 76.69 217 ARG A O 1
ATOM 1798 N N . SER A 1 218 ? 18.126 2.435 -13.974 1.00 76.62 218 SER A N 1
ATOM 1799 C CA . SER A 1 218 ? 19.564 2.616 -13.736 1.00 76.62 218 SER A CA 1
ATOM 1800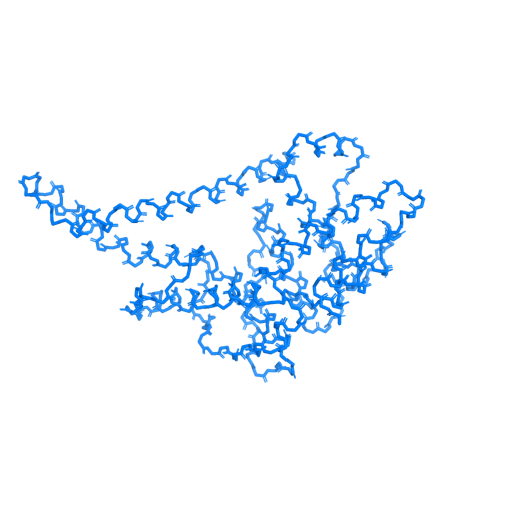 C C . SER A 1 218 ? 20.438 2.162 -14.913 1.00 76.62 218 SER A C 1
ATOM 1802 O O . SER A 1 218 ? 21.659 2.291 -14.851 1.00 76.62 218 SER A O 1
ATOM 1804 N N . GLY A 1 219 ? 19.836 1.673 -16.005 1.00 71.75 219 GLY A N 1
ATOM 1805 C CA . GLY A 1 219 ? 20.545 1.247 -17.215 1.00 71.75 219 GLY A CA 1
ATOM 1806 C C . GLY A 1 219 ? 21.046 -0.200 -17.180 1.00 71.75 219 GLY A C 1
ATOM 1807 O O . GLY A 1 219 ? 21.668 -0.654 -18.140 1.00 71.75 219 GLY A O 1
ATOM 1808 N N . ALA A 1 220 ? 20.749 -0.953 -16.119 1.00 71.12 220 ALA A N 1
ATOM 1809 C CA . ALA A 1 220 ? 20.964 -2.392 -16.070 1.00 71.12 220 ALA A CA 1
ATOM 1810 C C . ALA A 1 220 ? 19.840 -3.091 -16.859 1.00 71.12 220 ALA A C 1
ATOM 1812 O O . ALA A 1 220 ? 18.782 -3.416 -16.326 1.00 71.12 220 ALA A O 1
ATOM 1813 N N . LEU A 1 221 ? 20.058 -3.286 -18.165 1.00 57.78 221 LEU A N 1
ATOM 1814 C CA . LEU A 1 221 ? 19.123 -3.905 -19.122 1.00 57.78 221 LEU A CA 1
ATOM 1815 C C . LEU A 1 221 ? 18.96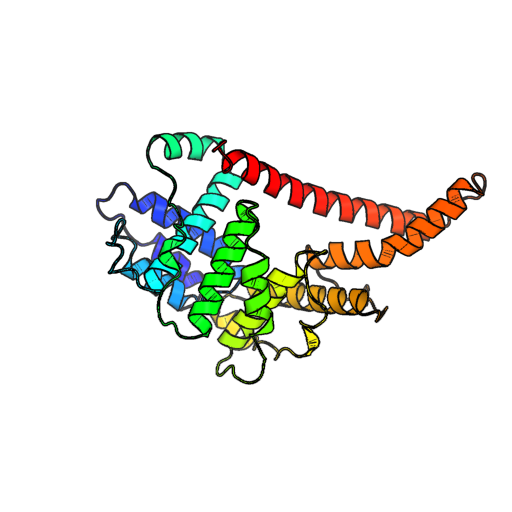3 -5.427 -18.918 1.00 57.78 221 LEU A C 1
ATOM 1817 O O . LEU A 1 221 ? 19.150 -6.213 -19.842 1.00 57.78 221 LEU A O 1
ATOM 1821 N N . MET A 1 222 ? 18.618 -5.855 -17.708 1.00 58.50 222 MET A N 1
ATOM 1822 C CA . MET A 1 222 ? 18.294 -7.244 -17.390 1.00 58.50 222 MET A CA 1
ATOM 1823 C C . MET A 1 222 ? 16.846 -7.287 -16.899 1.00 58.50 222 MET A C 1
ATOM 1825 O O . MET A 1 222 ? 16.572 -6.854 -15.785 1.00 58.50 222 MET A O 1
ATOM 1829 N N . MET A 1 223 ? 15.928 -7.788 -17.730 1.00 56.38 223 MET A N 1
ATOM 1830 C CA . MET A 1 223 ? 14.637 -8.296 -17.257 1.00 56.38 223 MET A CA 1
ATOM 1831 C C . MET A 1 223 ? 14.668 -9.813 -17.376 1.00 56.38 223 MET A C 1
ATOM 1833 O O . MET A 1 223 ? 14.905 -10.341 -18.462 1.00 56.38 223 MET A O 1
ATOM 1837 N N . ASP A 1 224 ? 14.435 -10.507 -16.268 1.00 56.16 224 ASP A N 1
ATOM 1838 C CA . ASP A 1 224 ? 14.119 -11.930 -16.312 1.00 56.16 224 ASP A CA 1
ATOM 1839 C C . ASP A 1 224 ? 12.619 -12.077 -16.599 1.00 56.16 224 ASP A C 1
ATOM 1841 O O . ASP A 1 224 ? 11.786 -11.921 -15.707 1.00 56.16 224 ASP A O 1
ATOM 1845 N N . ASP A 1 225 ? 12.269 -12.330 -17.864 1.00 50.34 225 ASP A N 1
ATOM 1846 C CA . ASP A 1 225 ? 10.879 -12.464 -18.322 1.00 50.34 225 ASP A CA 1
ATOM 1847 C C . ASP A 1 225 ? 10.120 -13.612 -17.609 1.00 50.34 225 ASP A C 1
ATOM 1849 O O . ASP A 1 225 ? 8.890 -13.646 -17.650 1.00 50.34 225 ASP A O 1
ATOM 1853 N N . ALA A 1 226 ? 10.820 -14.550 -16.951 1.00 42.12 226 ALA A N 1
ATOM 1854 C CA . ALA A 1 226 ? 10.232 -15.744 -16.336 1.00 42.12 226 ALA A CA 1
ATOM 1855 C C . ALA A 1 226 ? 9.811 -15.578 -14.861 1.00 42.12 226 ALA A C 1
ATOM 1857 O O . ALA A 1 226 ? 9.121 -16.449 -14.330 1.00 42.12 226 ALA A O 1
ATOM 1858 N N . ALA A 1 227 ? 10.202 -14.488 -14.194 1.00 45.22 227 ALA A N 1
ATOM 1859 C CA . ALA A 1 227 ? 10.046 -14.327 -12.741 1.00 45.22 227 ALA A CA 1
ATOM 1860 C C . ALA A 1 227 ? 9.058 -13.219 -12.321 1.00 45.22 227 ALA A C 1
ATOM 1862 O O . ALA A 1 227 ? 8.921 -12.913 -11.136 1.00 45.22 227 ALA A O 1
ATOM 1863 N N . LEU A 1 228 ? 8.376 -12.594 -13.280 1.00 48.16 228 LEU A N 1
ATOM 1864 C CA . LEU A 1 228 ? 7.622 -11.364 -13.053 1.00 48.16 228 LEU A CA 1
ATOM 1865 C C . LEU A 1 228 ? 6.151 -11.654 -12.714 1.00 48.16 228 LEU A C 1
ATOM 1867 O O . LEU A 1 228 ? 5.399 -12.183 -13.530 1.00 48.16 228 LEU A O 1
ATOM 1871 N N . LEU A 1 229 ? 5.741 -11.284 -11.501 1.00 53.62 229 LEU A N 1
ATOM 1872 C CA . LEU A 1 229 ? 4.383 -11.470 -10.977 1.00 53.62 229 LEU A CA 1
ATOM 1873 C C . LEU A 1 229 ? 3.502 -10.257 -11.340 1.00 53.62 229 LEU A C 1
ATOM 1875 O O . LEU A 1 229 ? 3.969 -9.121 -11.312 1.00 53.62 229 LEU A O 1
ATOM 1879 N N . GLU A 1 230 ? 2.237 -10.473 -11.715 1.00 59.75 230 GLU A N 1
ATOM 1880 C CA . GLU A 1 230 ? 1.350 -9.432 -12.269 1.00 59.75 230 GLU A CA 1
ATOM 1881 C C . GLU A 1 230 ? 1.058 -8.268 -11.292 1.00 59.75 230 GLU A C 1
ATOM 1883 O O . GLU A 1 230 ? 0.246 -8.410 -10.381 1.00 59.75 230 GLU A O 1
ATOM 1888 N N . ASP A 1 231 ? 1.664 -7.092 -11.512 1.00 65.75 231 ASP A N 1
ATOM 1889 C CA . ASP A 1 231 ? 1.389 -5.856 -10.754 1.00 65.75 231 ASP A CA 1
ATOM 1890 C C . ASP A 1 231 ? 1.723 -4.578 -11.561 1.00 65.75 231 ASP A C 1
ATOM 1892 O O . ASP A 1 231 ? 2.365 -4.627 -12.612 1.00 65.75 231 ASP A O 1
ATOM 1896 N N . ALA A 1 232 ? 1.318 -3.417 -11.045 1.00 63.28 232 ALA A N 1
ATOM 1897 C CA . ALA A 1 232 ? 1.566 -2.075 -11.567 1.00 63.28 232 ALA A CA 1
ATOM 1898 C C . ALA A 1 232 ? 3.045 -1.787 -11.883 1.00 63.28 232 ALA A C 1
ATOM 1900 O O . ALA A 1 232 ? 3.366 -1.321 -12.979 1.00 63.28 232 ALA A O 1
ATOM 1901 N N . GLY A 1 233 ? 3.952 -2.096 -10.949 1.00 61.53 233 GLY A N 1
ATOM 1902 C CA . GLY A 1 233 ? 5.396 -1.904 -11.129 1.00 61.53 233 GLY A CA 1
ATOM 1903 C C . GLY A 1 233 ? 5.968 -2.708 -12.301 1.00 61.53 233 GLY A C 1
ATOM 1904 O O . GLY A 1 233 ? 6.829 -2.212 -13.027 1.00 61.53 233 GLY A O 1
ATOM 1905 N N . LEU A 1 234 ? 5.430 -3.908 -12.551 1.00 67.56 234 LEU A N 1
ATOM 1906 C CA . LEU A 1 234 ? 5.810 -4.735 -13.694 1.00 67.56 234 LEU A CA 1
ATOM 1907 C C . LEU A 1 234 ? 5.382 -4.094 -15.016 1.00 67.56 234 LEU A C 1
ATOM 1909 O O . LEU A 1 234 ? 6.175 -4.032 -15.952 1.00 67.56 234 LEU A O 1
ATOM 1913 N N . ASP A 1 235 ? 4.141 -3.620 -15.109 1.00 69.38 235 ASP A N 1
ATOM 1914 C CA . ASP A 1 235 ? 3.679 -2.951 -16.327 1.00 69.38 235 ASP A CA 1
ATOM 1915 C C . ASP A 1 235 ? 4.513 -1.717 -16.620 1.00 69.38 235 ASP A C 1
ATOM 1917 O O . ASP A 1 235 ? 4.946 -1.535 -17.750 1.00 69.38 235 ASP A O 1
ATOM 1921 N N . ASN A 1 236 ? 4.807 -0.915 -15.599 1.00 68.00 236 ASN A N 1
ATOM 1922 C CA . ASN A 1 236 ? 5.645 0.268 -15.743 1.00 68.00 236 ASN A CA 1
ATOM 1923 C C . ASN A 1 236 ? 7.059 -0.092 -16.242 1.00 68.00 236 ASN A C 1
ATOM 1925 O O . ASN A 1 236 ? 7.556 0.521 -17.188 1.00 68.00 236 ASN A O 1
ATOM 1929 N N . ALA A 1 237 ? 7.687 -1.107 -15.641 1.00 66.62 237 ALA A N 1
ATOM 1930 C CA . ALA A 1 237 ? 8.999 -1.614 -16.032 1.00 66.62 237 ALA A CA 1
ATOM 1931 C C . ALA A 1 237 ? 9.025 -2.116 -17.475 1.00 66.62 237 ALA A C 1
ATOM 1933 O O . ALA A 1 237 ? 9.878 -1.714 -18.271 1.00 66.62 237 ALA A O 1
ATOM 1934 N N . TRP A 1 238 ? 8.051 -2.946 -17.825 1.00 71.75 238 TRP A N 1
ATOM 1935 C CA . TRP A 1 238 ? 7.952 -3.548 -19.141 1.00 71.75 238 TRP A CA 1
ATOM 1936 C C . TRP A 1 238 ? 7.643 -2.497 -20.217 1.00 71.75 238 TRP A C 1
ATOM 1938 O O . TRP A 1 238 ? 8.305 -2.479 -21.255 1.00 71.75 238 TRP A O 1
ATOM 1948 N N . ILE A 1 239 ? 6.703 -1.576 -19.954 1.00 73.31 239 ILE A N 1
ATOM 1949 C CA . ILE A 1 239 ? 6.373 -0.448 -20.841 1.00 73.31 239 ILE A CA 1
ATOM 1950 C C . ILE A 1 239 ? 7.629 0.386 -21.098 1.00 73.31 239 ILE A C 1
ATOM 1952 O O . ILE A 1 239 ? 7.965 0.631 -22.254 1.00 73.31 239 ILE A O 1
ATOM 1956 N N . MET A 1 240 ? 8.370 0.773 -20.055 1.00 70.81 240 MET A N 1
ATOM 1957 C CA . MET A 1 240 ? 9.591 1.567 -20.226 1.00 70.81 240 MET A CA 1
ATOM 1958 C C . MET A 1 240 ? 10.684 0.822 -20.994 1.00 70.81 240 MET A C 1
ATOM 1960 O O . MET A 1 240 ? 11.325 1.406 -21.864 1.00 70.81 240 MET A O 1
ATOM 1964 N N . HIS A 1 241 ? 10.884 -0.465 -20.712 1.00 72.31 241 HIS A N 1
ATOM 1965 C CA . HIS A 1 241 ? 11.896 -1.267 -21.395 1.00 72.31 241 HIS A CA 1
ATOM 1966 C C . HIS A 1 241 ? 11.561 -1.516 -22.876 1.00 72.31 241 HIS A C 1
ATOM 1968 O O . HIS A 1 241 ? 12.466 -1.593 -23.707 1.00 72.31 241 HIS A O 1
ATOM 1974 N N . LYS A 1 242 ? 10.276 -1.651 -23.229 1.00 73.38 242 LYS A N 1
ATOM 1975 C CA . LYS A 1 242 ? 9.843 -1.951 -24.604 1.00 73.38 242 LYS A CA 1
ATOM 1976 C C . LYS A 1 242 ? 9.481 -0.720 -25.436 1.00 73.38 242 LYS A C 1
ATOM 1978 O O . LYS A 1 242 ? 9.459 -0.856 -26.654 1.00 73.38 242 LYS A O 1
ATOM 1983 N N . ALA A 1 243 ? 9.273 0.452 -24.829 1.00 69.44 243 ALA A N 1
ATOM 1984 C CA . ALA A 1 243 ? 8.953 1.693 -25.543 1.00 69.44 243 ALA A CA 1
ATOM 1985 C C . ALA A 1 243 ? 10.012 2.052 -26.601 1.00 69.44 243 ALA A C 1
ATOM 1987 O O . ALA A 1 243 ? 9.685 2.119 -27.776 1.00 69.44 243 ALA A O 1
ATOM 1988 N N . GLY A 1 244 ? 11.292 2.154 -26.226 1.00 67.94 244 GLY A N 1
ATOM 1989 C CA . GLY A 1 244 ? 12.362 2.515 -27.171 1.00 67.94 244 GLY A CA 1
ATOM 1990 C C . GLY A 1 244 ? 12.512 1.552 -28.366 1.00 67.94 244 GLY A C 1
ATOM 1991 O O . GLY A 1 244 ? 12.560 2.004 -29.510 1.00 67.94 244 GLY A O 1
ATOM 1992 N N . PRO A 1 245 ? 12.552 0.221 -28.150 1.00 67.50 245 PRO A N 1
ATOM 1993 C CA . PRO A 1 245 ? 12.530 -0.747 -29.245 1.00 67.50 245 PRO A CA 1
ATOM 1994 C C . PRO A 1 245 ? 11.281 -0.652 -30.134 1.00 67.50 245 PRO A C 1
ATOM 1996 O O . PRO A 1 245 ? 11.388 -0.862 -31.340 1.00 67.50 245 PRO A O 1
ATOM 1999 N N . LEU A 1 246 ? 10.108 -0.349 -29.565 1.00 68.44 246 LEU A N 1
ATOM 2000 C CA . LEU A 1 246 ? 8.864 -0.186 -30.322 1.00 68.44 246 LEU A CA 1
ATOM 2001 C C . LEU A 1 246 ? 8.830 1.121 -31.121 1.00 68.44 246 LEU A C 1
ATOM 2003 O O . LEU A 1 246 ? 8.377 1.083 -32.261 1.00 68.44 246 LEU A O 1
ATOM 2007 N N . ASP A 1 247 ? 9.370 2.220 -30.591 1.00 66.25 247 ASP A N 1
ATOM 2008 C CA . ASP A 1 247 ? 9.526 3.489 -31.318 1.00 66.25 247 ASP A CA 1
ATOM 2009 C C . ASP A 1 247 ? 10.416 3.289 -32.552 1.00 66.25 247 ASP A C 1
ATOM 2011 O O . ASP A 1 247 ? 10.055 3.661 -33.667 1.00 66.25 247 ASP A O 1
ATOM 2015 N N . HIS A 1 248 ? 11.537 2.578 -32.390 1.00 65.44 248 HIS A N 1
ATOM 2016 C CA . HIS A 1 248 ? 12.418 2.249 -33.510 1.00 65.44 248 HIS A CA 1
ATOM 2017 C C . HIS A 1 248 ? 11.735 1.350 -34.558 1.00 65.44 248 HIS A C 1
ATOM 2019 O O . HIS A 1 248 ? 11.930 1.518 -35.763 1.00 65.44 248 HIS A O 1
ATOM 2025 N N . LEU A 1 249 ? 10.900 0.405 -34.118 1.00 64.94 249 LEU A N 1
ATOM 2026 C CA . LEU A 1 249 ? 10.108 -0.444 -35.012 1.00 64.94 249 LEU A CA 1
ATOM 2027 C C . LEU A 1 249 ? 8.993 0.334 -35.722 1.00 64.94 249 LEU A C 1
ATOM 2029 O O . LEU A 1 249 ? 8.682 0.023 -36.871 1.00 64.94 249 LEU A O 1
ATOM 2033 N N . GLN A 1 250 ? 8.412 1.342 -35.072 1.00 66.00 250 GLN A N 1
ATOM 2034 C CA . GLN A 1 250 ? 7.444 2.254 -35.672 1.00 66.00 250 GLN A CA 1
ATOM 2035 C C . GLN A 1 250 ? 8.103 3.157 -36.724 1.00 66.00 250 GLN A C 1
ATOM 2037 O O . GLN A 1 250 ? 7.531 3.367 -37.792 1.00 66.00 250 GLN A O 1
ATOM 2042 N N . ASP A 1 251 ? 9.329 3.620 -36.491 1.00 64.62 251 ASP A N 1
ATOM 2043 C CA . ASP A 1 251 ? 10.091 4.365 -37.496 1.00 64.62 251 ASP A CA 1
ATOM 2044 C C . ASP A 1 251 ? 10.383 3.501 -38.730 1.00 64.62 251 ASP A C 1
ATOM 2046 O O . ASP A 1 251 ? 10.192 3.939 -39.867 1.00 64.62 251 ASP A O 1
ATOM 2050 N N . ILE A 1 252 ? 10.783 2.240 -38.537 1.00 62.03 252 ILE A N 1
ATOM 2051 C CA . ILE A 1 252 ? 10.952 1.280 -39.641 1.00 62.03 252 ILE A CA 1
ATOM 2052 C C . ILE A 1 252 ? 9.608 1.040 -40.346 1.00 62.03 252 ILE A C 1
ATOM 2054 O O . ILE A 1 252 ? 9.549 0.991 -41.573 1.00 62.03 252 ILE A O 1
ATOM 2058 N N . ALA A 1 253 ? 8.508 0.952 -39.598 1.00 63.12 253 ALA A N 1
ATOM 2059 C CA . ALA A 1 253 ? 7.171 0.759 -40.148 1.00 63.12 253 ALA A CA 1
ATOM 2060 C C . ALA A 1 253 ? 6.722 1.875 -41.092 1.00 63.12 253 ALA A C 1
ATOM 2062 O O . ALA A 1 253 ? 6.187 1.609 -42.168 1.00 63.12 253 ALA A O 1
ATOM 2063 N N . ILE A 1 254 ? 6.960 3.121 -40.690 1.00 67.44 254 ILE A N 1
ATOM 2064 C CA . ILE A 1 254 ? 6.622 4.308 -41.475 1.00 67.44 254 ILE A CA 1
ATOM 2065 C C . ILE A 1 254 ? 7.473 4.365 -42.751 1.00 67.44 254 ILE A C 1
ATOM 2067 O O . ILE A 1 254 ? 6.972 4.734 -43.812 1.00 67.44 254 ILE A O 1
ATOM 2071 N N . ASN A 1 255 ? 8.742 3.961 -42.659 1.00 69.06 255 ASN A N 1
ATOM 2072 C CA . ASN A 1 255 ? 9.695 4.048 -43.764 1.00 69.06 255 ASN A CA 1
ATOM 2073 C C . ASN A 1 255 ? 9.669 2.834 -44.718 1.00 69.06 255 ASN A C 1
ATOM 2075 O O . ASN A 1 255 ? 10.108 2.955 -45.860 1.00 69.06 255 ASN A O 1
ATOM 2079 N N . THR A 1 256 ? 9.129 1.685 -44.293 1.00 68.12 256 THR A N 1
ATOM 2080 C CA . THR A 1 256 ? 9.065 0.432 -45.080 1.00 68.12 256 THR A CA 1
ATOM 2081 C C . THR A 1 256 ? 7.711 -0.290 -44.920 1.00 68.12 256 THR A C 1
ATOM 2083 O O . THR A 1 256 ? 7.625 -1.349 -44.302 1.00 68.12 256 THR A O 1
ATOM 2086 N N . PRO A 1 257 ? 6.620 0.242 -45.506 1.00 60.22 257 PRO A N 1
ATOM 2087 C CA . PRO A 1 257 ? 5.246 -0.208 -45.235 1.00 60.22 257 PRO A CA 1
ATOM 2088 C C . PRO A 1 257 ? 4.833 -1.539 -45.899 1.00 60.22 257 PRO A C 1
ATOM 2090 O O . PRO A 1 257 ? 3.719 -2.013 -45.678 1.00 60.22 257 PRO A O 1
ATOM 2093 N N . HIS A 1 258 ? 5.682 -2.135 -46.743 1.00 56.69 258 HIS A N 1
ATOM 2094 C CA . HIS A 1 258 ? 5.347 -3.330 -47.534 1.00 56.69 258 HIS A CA 1
ATOM 2095 C C . HIS A 1 258 ? 5.990 -4.631 -47.032 1.00 56.69 258 HIS A C 1
ATOM 2097 O O . HIS A 1 258 ? 5.712 -5.691 -47.593 1.00 56.69 258 HIS A O 1
ATOM 2103 N N . GLU A 1 259 ? 6.813 -4.581 -45.982 1.00 59.94 259 GLU A N 1
ATOM 2104 C CA . GLU A 1 259 ? 7.397 -5.786 -45.393 1.00 59.94 259 GLU A CA 1
ATOM 2105 C C . GLU A 1 259 ? 6.514 -6.341 -44.262 1.00 59.94 259 GLU A C 1
ATOM 2107 O O . GLU A 1 259 ? 6.099 -5.598 -43.369 1.00 59.94 259 GLU A O 1
ATOM 2112 N N . PRO A 1 260 ? 6.194 -7.648 -44.268 1.00 59.81 260 PRO A N 1
ATOM 2113 C CA . PRO A 1 260 ? 5.439 -8.258 -43.185 1.00 59.81 260 PRO A CA 1
ATOM 2114 C C . PRO A 1 260 ? 6.277 -8.295 -41.903 1.00 59.81 260 PRO A C 1
ATOM 2116 O O . PRO A 1 260 ? 7.377 -8.847 -41.881 1.00 59.81 260 PRO A O 1
ATOM 2119 N N . TYR A 1 261 ? 5.733 -7.759 -40.806 1.00 62.72 261 TYR A N 1
ATOM 2120 C CA . TYR A 1 261 ? 6.408 -7.823 -39.511 1.00 62.72 261 TYR A CA 1
ATOM 2121 C C . TYR A 1 261 ? 6.595 -9.267 -39.043 1.00 62.72 261 TYR A C 1
ATOM 2123 O O . TYR A 1 261 ? 5.671 -10.083 -39.156 1.00 62.72 261 TYR A O 1
ATOM 2131 N N . PRO A 1 262 ? 7.733 -9.572 -38.400 1.00 67.19 262 PRO A N 1
ATOM 2132 C CA . PRO A 1 262 ? 7.897 -10.820 -37.676 1.00 67.19 262 PRO A CA 1
ATOM 2133 C C . PRO A 1 262 ? 6.771 -11.009 -36.648 1.00 67.19 262 PRO A C 1
ATOM 2135 O O . PRO A 1 262 ? 6.404 -10.085 -35.918 1.00 67.19 262 PRO A O 1
ATOM 2138 N N . SER A 1 263 ? 6.247 -12.231 -36.533 1.00 63.75 263 SER A N 1
ATOM 2139 C CA . SER A 1 263 ? 5.185 -12.586 -35.573 1.00 63.75 263 SER A CA 1
ATOM 2140 C C . SER A 1 263 ? 5.548 -12.258 -34.117 1.00 63.75 263 SER A C 1
ATOM 2142 O O . SER A 1 263 ? 4.678 -11.921 -33.312 1.00 63.75 263 SER A O 1
ATOM 2144 N N . VAL A 1 264 ? 6.841 -12.302 -33.792 1.00 63.75 264 VAL A N 1
ATOM 2145 C CA . VAL A 1 264 ? 7.402 -11.920 -32.490 1.00 63.75 264 VAL A CA 1
ATOM 2146 C C . VAL A 1 264 ? 7.169 -10.434 -32.201 1.00 63.75 264 VAL A C 1
ATOM 2148 O O . VAL A 1 264 ? 6.732 -10.092 -31.105 1.00 63.75 264 VAL A O 1
ATOM 2151 N N . THR A 1 265 ? 7.359 -9.558 -33.191 1.00 66.25 265 THR A N 1
ATOM 2152 C CA . THR A 1 265 ? 7.136 -8.110 -33.066 1.00 66.25 265 THR A CA 1
ATOM 2153 C C . THR A 1 265 ? 5.670 -7.786 -32.794 1.00 66.25 265 THR A C 1
ATOM 2155 O O . THR A 1 265 ? 5.360 -7.012 -31.892 1.00 66.25 265 THR A O 1
ATOM 2158 N N . LEU A 1 266 ? 4.751 -8.443 -33.508 1.00 67.75 266 LEU A N 1
ATOM 2159 C CA . LEU A 1 266 ? 3.309 -8.295 -33.281 1.00 67.75 266 LEU A CA 1
ATOM 2160 C C . LEU A 1 266 ? 2.888 -8.772 -31.886 1.00 67.75 266 LEU A C 1
ATOM 2162 O O . LEU A 1 266 ? 2.025 -8.158 -31.261 1.00 67.75 266 LEU A O 1
ATOM 2166 N N . LYS A 1 267 ? 3.495 -9.852 -31.383 1.00 70.75 267 LYS A N 1
ATOM 2167 C CA . LYS A 1 267 ? 3.241 -10.345 -30.024 1.00 70.75 267 LYS A CA 1
ATOM 2168 C C . LYS A 1 267 ? 3.696 -9.330 -28.970 1.00 70.75 267 LYS A C 1
ATOM 2170 O O . LYS A 1 267 ? 2.936 -9.052 -28.050 1.00 70.75 267 LYS A O 1
ATOM 2175 N N . VAL A 1 268 ? 4.883 -8.741 -29.137 1.00 70.19 268 VAL A N 1
ATOM 2176 C CA . VAL A 1 268 ? 5.403 -7.692 -28.241 1.00 70.19 268 VAL A CA 1
ATOM 2177 C C . VAL A 1 268 ? 4.529 -6.437 -28.300 1.00 70.19 268 VAL A C 1
ATOM 2179 O O . VAL A 1 268 ? 4.146 -5.920 -27.259 1.00 70.19 268 VAL A O 1
ATOM 2182 N N . ALA A 1 269 ? 4.133 -5.972 -29.485 1.00 68.56 269 ALA A N 1
ATOM 2183 C CA . ALA A 1 269 ? 3.263 -4.801 -29.610 1.00 68.56 269 ALA A CA 1
ATOM 2184 C C . ALA A 1 269 ? 1.886 -5.013 -28.945 1.00 68.56 269 ALA A C 1
ATOM 2186 O O . ALA A 1 269 ? 1.386 -4.123 -28.262 1.00 68.56 269 ALA A O 1
ATOM 2187 N N . ARG A 1 270 ? 1.283 -6.203 -29.088 1.00 73.38 270 ARG A N 1
ATOM 2188 C CA . ARG A 1 270 ? 0.016 -6.543 -28.411 1.00 73.38 270 ARG A CA 1
ATOM 2189 C C . ARG A 1 270 ? 0.153 -6.549 -26.893 1.00 73.38 270 ARG A C 1
ATOM 2191 O O . ARG A 1 270 ? -0.710 -6.008 -26.210 1.00 73.38 270 ARG A O 1
ATOM 2198 N N . GLU A 1 271 ? 1.234 -7.131 -26.386 1.00 74.88 271 GLU A N 1
ATOM 2199 C CA . GLU A 1 271 ? 1.535 -7.141 -24.954 1.00 74.88 271 GLU A CA 1
ATOM 2200 C C . GLU A 1 271 ? 1.740 -5.712 -24.421 1.00 74.88 271 GLU A C 1
ATOM 2202 O O . GLU A 1 271 ? 1.219 -5.370 -23.362 1.00 74.88 271 GLU A O 1
ATOM 2207 N N . TYR A 1 272 ? 2.408 -4.841 -25.189 1.00 75.06 272 TYR A N 1
ATOM 2208 C CA . TYR A 1 272 ? 2.575 -3.424 -24.851 1.00 75.06 272 TYR A CA 1
ATOM 2209 C C . TYR A 1 272 ? 1.243 -2.698 -24.722 1.00 75.06 272 TYR A C 1
ATOM 2211 O O . TYR A 1 272 ? 0.985 -2.059 -23.703 1.00 75.06 272 TYR A O 1
ATOM 2219 N N . VAL A 1 273 ? 0.375 -2.833 -25.727 1.00 74.81 273 VAL A N 1
ATOM 2220 C CA . VAL A 1 273 ? -0.958 -2.222 -25.706 1.00 74.81 273 VAL A CA 1
ATOM 2221 C C . VAL A 1 273 ? -1.762 -2.731 -24.514 1.00 74.81 273 VAL A C 1
ATOM 2223 O O . VAL A 1 273 ? -2.321 -1.923 -23.779 1.00 74.81 273 VAL A O 1
ATOM 2226 N N . TRP A 1 274 ? -1.768 -4.043 -24.266 1.00 77.81 274 TRP A N 1
ATOM 2227 C CA . TRP A 1 274 ? -2.499 -4.631 -23.143 1.00 77.81 274 TRP A CA 1
ATOM 2228 C C . TRP A 1 274 ? -2.040 -4.079 -21.783 1.00 77.81 274 TRP A C 1
ATOM 2230 O O . TRP A 1 274 ? -2.877 -3.708 -20.956 1.00 77.81 274 TRP A O 1
ATOM 2240 N N . ARG A 1 275 ? -0.725 -3.946 -21.559 1.00 75.06 275 ARG A N 1
ATOM 2241 C CA . ARG A 1 275 ? -0.172 -3.365 -20.321 1.00 75.06 275 ARG A CA 1
ATOM 2242 C C . ARG A 1 275 ? -0.501 -1.882 -20.184 1.00 75.06 275 ARG A C 1
ATOM 2244 O O . ARG A 1 275 ? -0.924 -1.447 -19.114 1.00 75.06 275 ARG A O 1
ATOM 2251 N N . CYS A 1 276 ? -0.381 -1.115 -21.267 1.00 74.38 276 CYS A N 1
ATOM 2252 C CA . CYS A 1 276 ? -0.775 0.294 -21.295 1.00 74.38 276 CYS A CA 1
ATOM 2253 C C . CYS A 1 276 ? -2.269 0.476 -20.988 1.00 74.38 276 CYS A C 1
ATOM 2255 O O . CYS A 1 276 ? -2.623 1.315 -20.163 1.00 74.38 276 CYS A O 1
ATOM 2257 N N . GLU A 1 277 ? -3.150 -0.331 -21.585 1.00 74.62 277 GLU A N 1
ATOM 2258 C CA . GLU A 1 277 ? -4.590 -0.306 -21.307 1.00 74.62 277 GLU A CA 1
ATOM 2259 C C . GLU A 1 277 ? -4.900 -0.660 -19.851 1.00 74.62 277 GLU A C 1
ATOM 2261 O O . GLU A 1 277 ? -5.741 -0.013 -19.223 1.00 74.62 277 GLU A O 1
ATOM 2266 N N . ARG A 1 278 ? -4.218 -1.667 -19.291 1.00 73.88 278 ARG A N 1
ATOM 2267 C CA . ARG A 1 278 ? -4.378 -2.055 -17.885 1.00 73.88 278 ARG A CA 1
ATOM 2268 C C . ARG A 1 278 ? -4.019 -0.899 -16.950 1.00 73.88 278 ARG A C 1
ATOM 2270 O O . ARG A 1 278 ? -4.815 -0.571 -16.068 1.00 73.88 278 ARG A O 1
ATOM 2277 N N . ARG A 1 279 ? -2.891 -0.224 -17.196 1.00 73.25 279 ARG A N 1
ATOM 2278 C CA . ARG A 1 279 ? -2.468 0.966 -16.437 1.00 73.25 279 ARG A CA 1
ATOM 2279 C C . ARG A 1 279 ? -3.403 2.149 -16.632 1.00 73.25 279 ARG A C 1
ATOM 2281 O O . ARG A 1 279 ? -3.752 2.804 -15.655 1.00 73.25 279 ARG A O 1
ATOM 2288 N N . LEU A 1 280 ? -3.875 2.386 -17.854 1.00 70.00 280 LEU A N 1
ATOM 2289 C CA . LEU A 1 280 ? -4.840 3.445 -18.133 1.00 70.00 280 LEU A CA 1
ATOM 2290 C C . LEU A 1 280 ? -6.142 3.229 -17.354 1.00 70.00 280 LEU A C 1
ATOM 2292 O O . LEU A 1 280 ? -6.645 4.173 -16.756 1.00 70.00 280 LEU A O 1
ATOM 2296 N N . ARG A 1 281 ? -6.665 1.996 -17.301 1.00 68.50 281 ARG A N 1
ATOM 2297 C CA . ARG A 1 281 ? -7.869 1.676 -16.514 1.00 68.50 281 ARG A CA 1
ATOM 2298 C C . ARG A 1 281 ? -7.660 1.907 -15.022 1.00 68.50 281 ARG A C 1
ATOM 2300 O O . ARG A 1 281 ? -8.575 2.371 -14.349 1.00 68.50 281 ARG A O 1
ATOM 2307 N N . GLU A 1 282 ? -6.482 1.588 -14.497 1.00 67.88 282 GLU A N 1
ATOM 2308 C CA . GLU A 1 282 ? -6.146 1.859 -13.097 1.00 67.88 282 GLU A CA 1
ATOM 2309 C C . GLU A 1 282 ? -6.077 3.366 -12.816 1.00 67.88 282 GLU A C 1
ATOM 2311 O O . GLU A 1 282 ? -6.711 3.838 -11.876 1.00 67.88 282 GLU A O 1
ATOM 2316 N N . ILE A 1 283 ? -5.409 4.134 -13.683 1.00 66.88 283 ILE A N 1
ATOM 2317 C CA . ILE A 1 283 ? -5.355 5.602 -13.602 1.00 66.88 283 ILE A CA 1
ATOM 2318 C C . ILE A 1 283 ? -6.763 6.205 -13.698 1.00 66.88 283 ILE A C 1
ATOM 2320 O O . ILE A 1 283 ? -7.111 7.071 -12.906 1.00 66.88 283 ILE A O 1
ATOM 2324 N N . GLN A 1 284 ? -7.599 5.730 -14.623 1.00 63.25 284 GLN A N 1
ATOM 2325 C CA . GLN A 1 284 ? -8.979 6.200 -14.790 1.00 63.25 284 GLN A CA 1
ATOM 2326 C C . GLN A 1 284 ? -9.848 5.906 -13.564 1.00 63.25 284 GLN A C 1
ATOM 2328 O O . GLN A 1 284 ? -10.666 6.740 -13.186 1.00 63.25 284 GLN A O 1
ATOM 2333 N N . ARG A 1 285 ? -9.667 4.746 -12.918 1.00 62.75 285 ARG A N 1
ATOM 2334 C CA . ARG A 1 285 ? -10.341 4.439 -11.647 1.00 62.75 285 ARG A CA 1
ATOM 2335 C C . ARG A 1 285 ? -9.944 5.422 -10.551 1.00 62.75 285 ARG A C 1
ATOM 2337 O O . ARG A 1 285 ? -10.814 5.840 -9.799 1.00 62.75 285 ARG A O 1
ATOM 2344 N N . LEU A 1 286 ? -8.670 5.808 -10.491 1.00 59.69 286 LEU A N 1
ATOM 2345 C CA . LEU A 1 286 ? -8.183 6.823 -9.553 1.00 59.69 286 LEU A CA 1
ATOM 2346 C C . LEU A 1 286 ? -8.697 8.235 -9.914 1.00 59.69 286 LEU A C 1
ATOM 2348 O O . LEU A 1 286 ? -9.095 8.979 -9.026 1.00 59.69 286 LEU A O 1
ATOM 2352 N N . ASP A 1 287 ? -8.795 8.592 -11.201 1.00 54.97 287 ASP A N 1
ATOM 2353 C CA . ASP A 1 287 ? -9.302 9.903 -11.654 1.00 54.97 287 ASP A CA 1
ATOM 2354 C C . ASP A 1 287 ? -10.787 10.135 -11.316 1.00 54.97 287 ASP A C 1
ATOM 2356 O O . ASP A 1 287 ? -11.196 11.254 -11.005 1.00 54.97 287 ASP A O 1
ATOM 2360 N N . ILE A 1 288 ? -11.609 9.079 -11.321 1.00 58.16 288 ILE A N 1
ATOM 2361 C CA . ILE A 1 288 ? -13.009 9.161 -10.867 1.00 58.16 288 ILE A CA 1
ATOM 2362 C C . ILE A 1 288 ? -13.074 9.632 -9.406 1.00 58.16 288 ILE A C 1
ATOM 2364 O O . ILE A 1 288 ? -13.947 10.426 -9.061 1.00 58.16 288 ILE A O 1
ATOM 2368 N N . VAL A 1 289 ? -12.122 9.214 -8.569 1.00 50.16 289 VAL A N 1
ATOM 2369 C CA . VAL A 1 289 ? -12.031 9.641 -7.165 1.00 50.16 289 VAL A CA 1
ATOM 2370 C C . VAL A 1 289 ? -11.649 11.103 -7.066 1.00 50.16 289 VAL A C 1
ATOM 2372 O O . VAL A 1 289 ? -12.302 11.856 -6.350 1.00 50.16 289 VAL A O 1
ATOM 2375 N N . ASN A 1 290 ? -10.666 11.540 -7.853 1.00 48.62 290 ASN A N 1
ATOM 2376 C CA . ASN A 1 290 ? -10.255 12.943 -7.884 1.00 48.62 290 ASN A CA 1
ATOM 2377 C C . ASN A 1 290 ? -11.448 13.858 -8.152 1.00 48.62 290 ASN A C 1
ATOM 2379 O O . ASN A 1 290 ? -11.601 14.881 -7.497 1.00 48.62 290 ASN A O 1
ATOM 2383 N N . ARG A 1 291 ? -12.339 13.469 -9.069 1.00 53.47 291 ARG A N 1
ATOM 2384 C CA . ARG A 1 291 ? -13.541 14.250 -9.400 1.00 53.47 291 ARG A CA 1
ATOM 2385 C C . ARG A 1 291 ? -14.630 14.198 -8.328 1.00 53.47 291 ARG A C 1
ATOM 2387 O O . ARG A 1 291 ? -15.434 15.122 -8.267 1.00 53.47 291 ARG A O 1
ATOM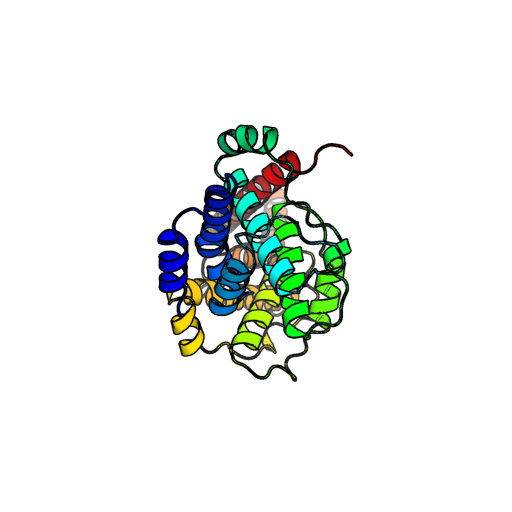 2394 N N . LEU A 1 292 ? -14.683 13.140 -7.518 1.00 52.22 292 LEU A N 1
ATOM 2395 C CA . LEU A 1 292 ? -15.633 13.021 -6.407 1.00 52.22 292 LEU A CA 1
ATOM 2396 C C . LEU A 1 292 ? -15.186 13.833 -5.182 1.00 52.22 292 LEU A C 1
ATOM 2398 O O . LEU A 1 292 ? -16.027 14.432 -4.519 1.00 52.22 292 LEU A O 1
ATOM 2402 N N . PHE A 1 293 ? -13.878 13.903 -4.914 1.00 47.53 293 PHE A N 1
ATOM 2403 C CA . PHE A 1 293 ? -13.330 14.549 -3.713 1.00 47.53 293 PHE A CA 1
ATOM 2404 C C . PHE A 1 293 ? -12.737 15.946 -3.951 1.00 47.53 293 PHE A C 1
ATOM 2406 O O . PHE A 1 293 ? -12.543 16.691 -2.991 1.00 47.53 293 PHE A O 1
ATOM 2413 N N . MET A 1 294 ? -12.499 16.352 -5.202 1.00 45.00 294 MET A N 1
ATOM 2414 C CA . MET A 1 294 ? -12.244 17.753 -5.550 1.00 45.00 294 MET A CA 1
ATOM 2415 C C . MET A 1 294 ? -13.569 18.459 -5.850 1.00 45.00 294 MET A C 1
ATOM 2417 O O . MET A 1 294 ? -13.960 18.623 -7.005 1.00 45.00 294 MET A O 1
ATOM 2421 N N . GLN A 1 295 ? -14.267 18.904 -4.804 1.00 39.22 295 GLN A N 1
ATOM 2422 C CA . GLN A 1 295 ? -15.214 20.005 -4.985 1.00 39.22 295 GLN A CA 1
ATOM 2423 C C . GLN A 1 295 ? -14.429 21.288 -5.313 1.00 39.22 295 GLN A C 1
ATOM 2425 O O . GLN A 1 295 ? -13.332 21.473 -4.776 1.00 39.22 295 GLN A O 1
ATOM 2430 N N . PRO A 1 296 ? -14.942 22.161 -6.200 1.00 37.50 296 PRO A N 1
ATOM 2431 C CA . PRO A 1 296 ? -14.292 23.434 -6.485 1.00 37.50 296 PRO A CA 1
ATOM 2432 C C . PRO A 1 296 ? -14.185 24.244 -5.186 1.00 37.50 296 PRO A C 1
ATOM 2434 O O . PRO A 1 296 ? -15.191 24.456 -4.510 1.00 37.50 296 PRO A O 1
ATOM 2437 N N . GLN A 1 297 ? -12.954 24.628 -4.837 1.00 35.06 297 GLN A N 1
ATOM 2438 C CA . GLN A 1 297 ? -12.665 25.577 -3.758 1.00 35.06 297 GLN A CA 1
ATOM 2439 C C . GLN A 1 297 ? -13.176 26.975 -4.106 1.00 35.06 297 GLN A C 1
ATOM 2441 O O . GLN A 1 297 ? -13.065 27.360 -5.295 1.00 35.06 297 GLN A O 1
#

Radius of gyration: 21.48 Å; chains: 1; bounding box: 48×42×70 Å

Secondary structure (DSSP, 8-state):
--HHHHHHHHHHPPPPS-TTHHHHHHHHHHIIIIITTTS--S-HHHHHHHHHHHTT-S---GGG--HHHHHHHHHHHHHHHHHHHH-HHHHHHHHTTS------GGGG-S---HHHHHHHHHHHHHHHHHHT---HHHHHHHHHH--GGG--SHHHHHHHHHHHHHHHTSTTT--TTS-GGGSPPP-HHHHHHHH-HHHHHHHHHHHHHHHHHHHHHTT-----TTS--SSHHHHHHHHHHHHHHHHHHHHHHHH-TTSPPPHHHHHHHHHHHHHHHHHHHHHHHHHHHHHHH----

pLDDT: mean 72.5, std 14.6, range [34.91, 94.5]

Organism: NCBI:txid2060973

Foldseek 3Di:
DALVVLLVVLVPDDDDPDPCLVLLSQLLNQCSVPPCLQQVLDFSVLSSVLCVVPSPPPDDDLVPQDLSVLVSLLSSLLSVLVVCLVPVPVCVVVCVVDPRSDPDPSNLDDDDDLSSNLSSLLSVLSSCLLQVNPPPVVLQVSLLVPDQPDDDDLSSLSNNLSSLLSLLLDLPGRDLSNQLVNRDDRDPVVCCRHHNDVSVVSSVLSSVLSNLQSCVVVVVLDDPPPPHDDDSSNLSNLLSSCVVVVVVVVVVCVVPVPDDDDPVNVVSVVVNVVSVVVVVVVVVSSVVSNVVPDDDD